Protein AF-0000000078669002 (afdb_homodimer)

Solvent-accessible surface area (backbone atoms only — not comparable to full-atom values): 14883 Å² total; per-residue (Å²): 123,45,61,31,33,48,32,54,66,44,51,50,36,43,77,70,60,38,62,70,52,45,54,49,49,57,58,45,51,76,57,33,40,67,29,35,35,26,67,37,48,18,51,52,33,22,53,16,56,60,37,94,55,28,70,62,38,42,52,51,50,52,56,52,55,70,75,39,57,68,45,55,53,42,66,68,20,18,42,47,28,8,44,51,52,32,54,30,47,74,69,71,55,70,66,59,66,67,59,40,50,54,48,18,41,28,37,66,66,73,29,37,36,35,28,77,57,51,76,78,49,51,79,43,38,86,76,59,40,44,78,38,38,73,83,63,58,66,59,74,77,108,124,46,62,31,33,47,33,53,67,44,50,52,37,41,77,71,59,38,63,70,52,45,54,50,48,59,58,46,52,76,57,31,40,67,28,35,35,26,68,38,48,17,51,52,33,22,52,17,58,60,38,93,56,26,70,62,39,44,51,54,50,52,57,54,56,70,75,38,55,68,45,54,52,43,65,69,20,17,42,47,28,7,44,50,53,30,54,30,46,76,70,73,55,71,66,58,64,68,59,41,50,54,47,19,40,28,36,66,68,73,29,35,36,35,28,79,56,50,77,79,50,50,79,44,39,86,76,60,41,43,80,39,37,74,82,63,57,66,61,69,80,112

Radius of gyration: 20.0 Å; Cα contacts (8 Å, |Δi|>4): 451; chains: 2; bounding box: 42×59×38 Å

InterPro domains:
  IPR002716 PIN domain [PF01850] (5-125)
  IPR022907 VapC family [MF_00265] (4-131)
  IPR029060 PIN-like domain superfamily [SSF88723] (2-134)
  IPR050556 Type II toxin-antitoxin system RNase [PTHR33653] (2-125)

pLDDT: mean 93.99, std 12.06, range [25.27, 98.88]

Nearest PDB structures (foldseek):
  3zvk-assembly1_B  TM=9.133E-01  e=2.928E-11  Rickettsia felis
  5ecy-assembly1_E  TM=9.220E-01  e=5.661E-11  Shigella flexneri
  5ecw-assembly1_A  TM=9.153E-01  e=6.011E-11  Shigella flexneri
  3zvk-assembly1_D  TM=9.155E-01  e=6.011E-11  Rickettsia felis
  6nkl-assembly1_A  TM=8.806E-01  e=6.845E-09  Haemophilus influenzae

Organism: Thermococcus barophilus (strain DSM 11836 / MP) (NCBI:txid391623)

Foldseek 3Di:
DAEEEEALVLVVCVLVPPPLSVVLCVVCVVPYAYEYEVLSLVVQLVVLCPDPNNVVSVVSSVVVNVVHHYHYQDPQLVVQLVVLQVVCVVVVRHADSSLSSRQSSCQSVVHEYEDQPCVRCVSCVVVPHHYDYSVPNPPPVD/DAEEEEALVLVVCVLVPPPLSVVLCVVCVVPYAYEYEVLSLVVQLVVLCPDPNNVVSVVSSVVVNVVHHYHYQDPQLVVQLVVLQVVCVVVVRHADSSLSSRQSSCQSVVHEYEDQPCVRCVSCVVVPHHYDYSVPNPPPVD

Structure (mmCIF, N/CA/C/O backbone):
data_AF-0000000078669002-model_v1
#
loop_
_entity.id
_entity.type
_entity.pdbx_description
1 polymer 'Ribonuclease VapC'
#
loop_
_atom_site.group_PDB
_atom_site.id
_atom_site.type_symbol
_atom_site.label_atom_id
_atom_site.label_alt_id
_atom_site.label_comp_id
_atom_site.label_asym_id
_atom_site.label_entity_id
_atom_site.label_seq_id
_atom_site.pdbx_PDB_ins_code
_atom_site.Cartn_x
_atom_site.Cartn_y
_atom_site.Cartn_z
_atom_site.occupancy
_atom_site.B_iso_or_equiv
_atom_site.auth_seq_id
_atom_site.auth_comp_id
_atom_site.auth_asym_id
_atom_site.auth_atom_id
_atom_site.pdbx_PDB_model_num
ATOM 1 N N . MET A 1 1 ? -11.531 -10.508 -23.109 1 81.56 1 MET A N 1
ATOM 2 C CA . MET A 1 1 ? -11.164 -11.359 -21.969 1 81.56 1 MET A CA 1
ATOM 3 C C . MET A 1 1 ? -11.312 -10.602 -20.656 1 81.56 1 MET A C 1
ATOM 5 O O . MET A 1 1 ? -11.094 -9.383 -20.609 1 81.56 1 MET A O 1
ATOM 9 N N . GLU A 1 2 ? -11.836 -11.32 -19.641 1 93.94 2 GLU A N 1
ATOM 10 C CA . GLU A 1 2 ? -12.023 -10.703 -18.328 1 93.94 2 GLU A CA 1
ATOM 11 C C . GLU A 1 2 ? -10.711 -10.695 -17.531 1 93.94 2 GLU A C 1
ATOM 13 O O . GLU A 1 2 ? -9.859 -11.555 -17.734 1 93.94 2 GLU A O 1
ATOM 18 N N . ASN A 1 3 ? -10.492 -9.641 -16.734 1 98.06 3 ASN A N 1
ATOM 19 C CA . ASN A 1 3 ? -9.312 -9.57 -15.883 1 98.06 3 ASN A CA 1
ATOM 20 C C . ASN A 1 3 ? -9.492 -10.383 -14.602 1 98.06 3 ASN A C 1
ATOM 22 O O . ASN A 1 3 ? -10.609 -10.508 -14.102 1 98.06 3 ASN A O 1
ATOM 26 N N . LEU A 1 4 ? -8.461 -10.898 -14.125 1 98.44 4 LEU A N 1
ATOM 27 C CA . LEU A 1 4 ? -8.406 -11.633 -12.867 1 98.44 4 LEU A CA 1
ATOM 28 C C . LEU A 1 4 ? -7.148 -11.266 -12.078 1 98.44 4 LEU A C 1
ATOM 30 O O . LEU A 1 4 ? -6.031 -11.422 -12.578 1 98.44 4 LEU A O 1
ATOM 34 N N . ILE A 1 5 ? -7.348 -10.766 -10.914 1 98.75 5 ILE A N 1
ATOM 35 C CA . ILE A 1 5 ? -6.203 -10.414 -10.078 1 98.75 5 ILE A CA 1
ATOM 36 C C . ILE A 1 5 ? -5.699 -11.656 -9.352 1 98.75 5 ILE A C 1
ATOM 38 O O . ILE A 1 5 ? -6.48 -12.391 -8.742 1 98.75 5 ILE A O 1
ATOM 42 N N . LEU A 1 6 ? -4.418 -11.922 -9.516 1 98.44 6 LEU A N 1
ATOM 43 C CA . LEU A 1 6 ? -3.785 -13.016 -8.789 1 98.44 6 LEU A CA 1
ATOM 44 C C . LEU A 1 6 ? -3.229 -12.539 -7.457 1 98.44 6 LEU A C 1
ATOM 46 O O . LEU A 1 6 ? -2.434 -11.594 -7.414 1 98.44 6 LEU A O 1
ATOM 50 N N . ASP A 1 7 ? -3.646 -13.156 -6.398 1 97.75 7 ASP A N 1
ATOM 51 C CA . ASP A 1 7 ? -3.09 -12.875 -5.082 1 97.75 7 ASP A CA 1
ATOM 52 C C . ASP A 1 7 ? -1.651 -13.375 -4.973 1 97.75 7 ASP A C 1
ATOM 54 O O . ASP A 1 7 ? -1.194 -14.148 -5.812 1 97.75 7 ASP A O 1
ATOM 58 N N . THR A 1 8 ? -0.965 -12.906 -3.99 1 97.56 8 THR A N 1
ATOM 59 C CA . THR A 1 8 ? 0.456 -13.188 -3.826 1 97.56 8 THR A CA 1
ATOM 60 C C . THR A 1 8 ? 0.689 -14.688 -3.645 1 97.56 8 THR A C 1
ATOM 62 O O . THR A 1 8 ? 1.61 -15.258 -4.234 1 97.56 8 THR A O 1
ATOM 65 N N . ASP A 1 9 ? -0.156 -15.32 -2.875 1 96 9 ASP A N 1
ATOM 66 C CA . ASP A 1 9 ? 0.038 -16.734 -2.596 1 96 9 ASP A CA 1
ATOM 67 C C . ASP A 1 9 ? -0.102 -17.578 -3.869 1 96 9 ASP A C 1
ATOM 69 O O . ASP A 1 9 ? 0.596 -18.578 -4.039 1 96 9 ASP A O 1
ATOM 73 N N . VAL A 1 10 ? -1 -17.172 -4.754 1 97.5 10 VAL A N 1
ATOM 74 C CA . VAL A 1 10 ? -1.191 -17.875 -6.02 1 97.5 10 VAL A CA 1
ATOM 75 C C . VAL A 1 10 ? 0.053 -17.719 -6.891 1 97.5 10 VAL A C 1
ATOM 77 O O . VAL A 1 10 ? 0.538 -18.688 -7.473 1 97.5 10 VAL A O 1
ATOM 80 N N . VAL A 1 11 ? 0.594 -16.547 -6.98 1 97.81 11 VAL A N 1
ATOM 81 C CA . VAL A 1 11 ? 1.768 -16.266 -7.805 1 97.81 11 VAL A CA 1
ATOM 82 C C . VAL A 1 11 ? 2.969 -17.047 -7.266 1 97.81 11 VAL A C 1
ATOM 84 O O . VAL A 1 11 ? 3.734 -17.625 -8.039 1 97.81 11 VAL A O 1
ATOM 87 N N . ILE A 1 12 ? 3.123 -17.031 -5.973 1 96.75 12 ILE A N 1
ATOM 88 C CA . ILE A 1 12 ? 4.23 -17.734 -5.336 1 96.75 12 ILE A CA 1
ATOM 89 C C . ILE A 1 12 ? 4.152 -19.234 -5.656 1 96.75 12 ILE A C 1
ATOM 91 O O . ILE A 1 12 ? 5.148 -19.844 -6.039 1 96.75 12 ILE A O 1
ATOM 95 N N . ASP A 1 13 ? 2.951 -19.812 -5.523 1 96.25 13 ASP A N 1
ATOM 96 C CA . ASP A 1 13 ? 2.756 -21.219 -5.836 1 96.25 13 ASP A CA 1
ATOM 97 C C . ASP A 1 13 ? 3.096 -21.516 -7.297 1 96.25 13 ASP A C 1
ATOM 99 O O . ASP A 1 13 ? 3.705 -22.547 -7.605 1 96.25 13 ASP A O 1
ATOM 103 N N . PHE A 1 14 ? 2.725 -20.594 -8.172 1 96.88 14 PHE A N 1
ATOM 104 C CA . PHE A 1 14 ? 3.016 -20.734 -9.594 1 96.88 14 PHE A CA 1
ATOM 105 C C . PHE A 1 14 ? 4.52 -20.719 -9.844 1 96.88 14 PHE A C 1
ATOM 107 O O . PHE A 1 14 ? 5.047 -21.594 -10.531 1 96.88 14 PHE A O 1
ATOM 114 N N . LEU A 1 15 ? 5.238 -19.781 -9.234 1 95.81 15 LEU A N 1
ATOM 115 C CA . LEU A 1 15 ? 6.676 -19.625 -9.438 1 95.81 15 LEU A CA 1
ATOM 116 C C . LEU A 1 15 ? 7.441 -20.797 -8.836 1 95.81 15 LEU A C 1
ATOM 118 O O . LEU A 1 15 ? 8.508 -21.172 -9.328 1 95.81 15 LEU A O 1
ATOM 122 N N . ARG A 1 16 ? 6.824 -21.375 -7.816 1 94.62 16 ARG A N 1
ATOM 123 C CA . ARG A 1 16 ? 7.445 -22.531 -7.164 1 94.62 16 ARG A CA 1
ATOM 124 C C . ARG A 1 16 ? 7.164 -23.812 -7.93 1 94.62 16 ARG A C 1
ATOM 126 O O . ARG A 1 16 ? 7.691 -24.875 -7.59 1 94.62 16 ARG A O 1
ATOM 133 N N . GLY A 1 17 ? 6.277 -23.766 -8.867 1 95.06 17 GLY A N 1
ATOM 134 C CA . GLY A 1 17 ? 6.031 -24.906 -9.727 1 95.06 17 GLY A CA 1
ATOM 135 C C . GLY A 1 17 ? 4.996 -25.859 -9.172 1 95.06 17 GLY A C 1
ATOM 136 O O . GLY A 1 17 ? 5 -27.047 -9.5 1 95.06 17 GLY A O 1
ATOM 137 N N . LYS A 1 18 ? 4.168 -25.391 -8.312 1 95.69 18 LYS A N 1
ATOM 138 C CA . LYS A 1 18 ? 3.105 -26.25 -7.797 1 95.69 18 LYS A CA 1
ATOM 139 C C . LYS A 1 18 ? 2.162 -26.688 -8.914 1 95.69 18 LYS A C 1
ATOM 141 O O . LYS A 1 18 ? 1.498 -25.859 -9.531 1 95.69 18 LYS A O 1
ATOM 146 N N . ARG A 1 19 ? 2.033 -27.953 -9.07 1 95.5 19 ARG A N 1
ATOM 147 C CA . ARG A 1 19 ? 1.324 -28.531 -10.211 1 95.5 19 ARG A CA 1
ATOM 148 C C . ARG A 1 19 ? -0.145 -28.125 -10.203 1 95.5 19 ARG A C 1
ATOM 150 O O . ARG A 1 19 ? -0.689 -27.734 -11.242 1 95.5 19 ARG A O 1
ATOM 157 N N . GLU A 1 20 ? -0.79 -28.203 -9.055 1 94.31 20 GLU A N 1
ATOM 158 C CA . GLU A 1 20 ? -2.205 -27.859 -8.945 1 94.31 20 GLU A CA 1
ATOM 159 C C . GLU A 1 20 ? -2.463 -26.422 -9.359 1 94.31 20 GLU A C 1
ATOM 161 O O . GLU A 1 20 ? -3.416 -26.125 -10.086 1 94.31 20 GLU A O 1
ATOM 166 N N . THR A 1 21 ? -1.629 -25.516 -8.898 1 96.31 21 THR A N 1
ATOM 167 C CA . THR A 1 21 ? -1.754 -24.094 -9.234 1 96.31 21 THR A CA 1
ATOM 168 C C . THR A 1 21 ? -1.505 -23.875 -10.719 1 96.31 21 THR A C 1
ATOM 170 O O . THR A 1 21 ? -2.254 -23.141 -11.375 1 96.31 21 THR A O 1
ATOM 173 N N . ILE A 1 22 ? -0.499 -24.5 -11.289 1 96.44 22 ILE A N 1
ATOM 174 C CA . ILE A 1 22 ? -0.142 -24.359 -12.695 1 96.44 22 ILE A CA 1
ATOM 175 C C . ILE A 1 22 ? -1.303 -24.828 -13.578 1 96.44 22 ILE A C 1
ATOM 177 O O . ILE A 1 22 ? -1.694 -24.125 -14.516 1 96.44 22 ILE A O 1
ATO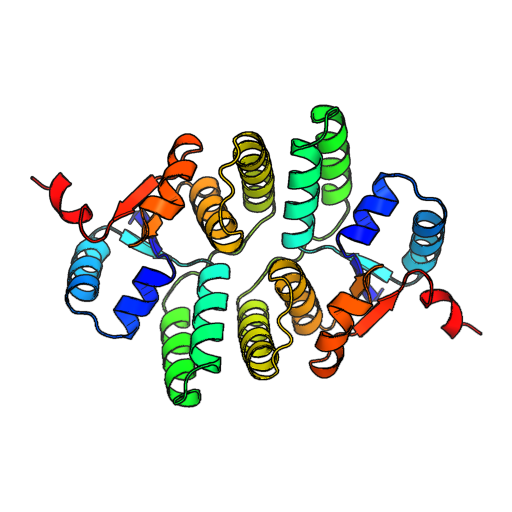M 181 N N . GLU A 1 23 ? -1.854 -25.969 -13.258 1 95.75 23 GLU A N 1
ATOM 182 C CA . GLU A 1 23 ? -2.961 -26.516 -14.031 1 95.75 23 GLU A CA 1
ATOM 183 C C . GLU A 1 23 ? -4.191 -25.609 -13.961 1 95.75 23 GLU A C 1
ATOM 185 O O . GLU A 1 23 ? -4.863 -25.391 -14.969 1 95.75 23 GLU A O 1
ATOM 190 N N . LYS A 1 24 ? -4.465 -25.141 -12.805 1 95.62 24 LYS A N 1
ATOM 191 C CA . LYS A 1 24 ? -5.613 -24.25 -12.633 1 95.62 24 LYS A CA 1
ATOM 192 C C . LYS A 1 24 ? -5.434 -22.953 -13.422 1 95.62 24 LYS A C 1
ATOM 194 O O . LYS A 1 24 ? -6.371 -22.469 -14.055 1 95.62 24 LYS A O 1
ATOM 199 N N . LEU A 1 25 ? -4.273 -22.359 -13.344 1 96.62 25 LEU A N 1
ATOM 200 C CA . LEU A 1 25 ? -4.008 -21.125 -14.062 1 96.62 25 LEU A CA 1
ATOM 201 C C . LEU A 1 25 ? -4.078 -21.344 -15.57 1 96.62 25 LEU A C 1
ATOM 203 O O . LEU A 1 25 ? -4.5 -20.453 -16.312 1 96.62 25 LEU A O 1
ATOM 207 N N . LYS A 1 26 ? -3.629 -22.484 -16.016 1 96 26 LYS A N 1
ATOM 208 C CA . LYS A 1 26 ? -3.75 -22.812 -17.438 1 96 26 LYS A CA 1
ATOM 209 C C . LYS A 1 26 ? -5.211 -22.812 -17.875 1 96 26 LYS A C 1
ATOM 211 O O . LYS A 1 26 ? -5.539 -22.328 -18.953 1 96 26 LYS A O 1
ATOM 216 N N . GLU A 1 27 ? -5.996 -23.391 -17.031 1 95.5 27 GLU A N 1
ATOM 217 C CA . GLU A 1 27 ? -7.426 -23.438 -17.328 1 95.5 27 GLU A CA 1
ATOM 218 C C . GLU A 1 27 ? -8.031 -22.031 -17.328 1 95.5 27 GLU A C 1
ATOM 220 O O . GLU A 1 27 ? -8.766 -21.672 -18.25 1 95.5 27 GLU A O 1
ATOM 225 N N . LEU A 1 28 ? -7.707 -21.266 -16.344 1 96.19 28 LEU A N 1
ATOM 226 C CA . LEU A 1 28 ? -8.297 -19.938 -16.172 1 96.19 28 LEU A CA 1
ATOM 227 C C . LEU A 1 28 ? -7.797 -18.969 -17.25 1 96.19 28 LEU A C 1
ATOM 229 O O . LEU A 1 28 ? -8.492 -18.031 -17.609 1 96.19 28 LEU A O 1
ATOM 233 N N . ARG A 1 29 ? -6.621 -19.266 -17.734 1 95.62 29 ARG A N 1
ATOM 234 C CA . ARG A 1 29 ? -6.012 -18.391 -18.734 1 95.62 29 ARG A CA 1
ATOM 235 C C . ARG A 1 29 ? -6.832 -18.359 -20.016 1 95.62 29 ARG A C 1
ATOM 237 O O . ARG A 1 29 ? -6.715 -17.438 -20.812 1 95.62 29 ARG A O 1
ATOM 244 N N . LYS A 1 30 ? -7.684 -19.344 -20.172 1 95.06 30 LYS A N 1
ATOM 245 C CA . LYS A 1 30 ? -8.547 -19.438 -21.344 1 95.06 30 LYS A CA 1
ATOM 246 C C . LYS A 1 30 ? -9.641 -18.375 -21.312 1 95.06 30 LYS A C 1
ATOM 248 O O . LYS A 1 30 ? -10.172 -17.969 -22.344 1 95.06 30 LYS A O 1
ATOM 253 N N . THR A 1 31 ? -9.945 -17.891 -20.156 1 94.75 31 THR A N 1
ATOM 254 C CA . THR A 1 31 ? -11.086 -17 -20 1 94.75 31 THR A CA 1
ATOM 255 C C . THR A 1 31 ? -10.648 -15.672 -19.359 1 94.75 31 THR A C 1
ATOM 257 O O . THR A 1 31 ? -11.328 -14.656 -19.5 1 94.75 31 THR A O 1
ATOM 260 N N . TYR A 1 32 ? -9.477 -15.719 -18.703 1 96.88 32 TYR A N 1
ATOM 261 C CA . TYR A 1 32 ? -9.07 -14.539 -17.938 1 96.88 32 TYR A CA 1
ATOM 262 C C . TYR A 1 32 ? -7.715 -14.031 -18.406 1 96.88 32 TYR A C 1
ATOM 264 O O . TYR A 1 32 ? -6.867 -14.812 -18.844 1 96.88 32 TYR A O 1
ATOM 272 N N . GLN A 1 33 ? -7.609 -12.758 -18.312 1 97.38 33 GLN A N 1
ATOM 273 C CA . GLN A 1 33 ? -6.293 -12.125 -18.312 1 97.38 33 GLN A CA 1
ATOM 274 C C . GLN A 1 33 ? -5.805 -11.883 -16.891 1 97.38 33 GLN A C 1
ATOM 276 O O . GLN A 1 33 ? -6.516 -11.281 -16.078 1 97.38 33 GLN A O 1
ATOM 281 N N . PHE A 1 34 ? -4.617 -12.305 -16.672 1 98 34 PHE A N 1
ATOM 282 C CA . PHE A 1 34 ? -4.105 -12.211 -15.312 1 98 34 PHE A CA 1
ATOM 283 C C . PHE A 1 34 ? -3.469 -10.852 -15.062 1 98 34 PHE A C 1
ATOM 285 O O . PHE A 1 34 ? -2.75 -10.328 -15.914 1 98 34 PHE A O 1
ATOM 292 N N . ILE A 1 35 ? -3.771 -10.305 -13.938 1 98.38 35 ILE A N 1
ATOM 293 C CA . ILE A 1 35 ? -3.209 -9.039 -13.469 1 98.38 35 ILE A CA 1
ATOM 294 C C . ILE A 1 35 ? -2.756 -9.188 -12.016 1 98.38 35 ILE A C 1
ATOM 296 O O . ILE A 1 35 ? -3.17 -10.117 -11.32 1 98.38 35 ILE A O 1
ATOM 300 N N . ILE A 1 36 ? -1.816 -8.406 -11.68 1 98.62 36 ILE A N 1
ATOM 301 C CA . ILE A 1 36 ? -1.424 -8.359 -10.281 1 98.62 36 ILE A CA 1
ATOM 302 C C . ILE A 1 36 ? -1.466 -6.918 -9.781 1 98.62 36 ILE A C 1
ATOM 304 O O . ILE A 1 36 ? -1.831 -6.008 -10.523 1 98.62 36 ILE A O 1
ATOM 308 N N . THR A 1 37 ? -1.258 -6.746 -8.516 1 98.81 37 THR A N 1
ATOM 309 C CA . THR A 1 37 ? -1.19 -5.406 -7.941 1 98.81 37 THR A CA 1
ATOM 310 C C . THR A 1 37 ? 0.243 -5.059 -7.547 1 98.81 37 THR A C 1
ATOM 312 O O . THR A 1 37 ? 1.093 -5.945 -7.434 1 98.81 37 THR A O 1
ATOM 315 N N . THR A 1 38 ? 0.497 -3.799 -7.371 1 98.75 38 THR A N 1
ATOM 316 C CA . THR A 1 38 ? 1.822 -3.373 -6.938 1 98.75 38 THR A CA 1
ATOM 317 C C . THR A 1 38 ? 2.141 -3.924 -5.551 1 98.75 38 THR A C 1
ATOM 319 O O . THR A 1 38 ? 3.309 -4.133 -5.211 1 98.75 38 THR A O 1
ATOM 322 N N . ILE A 1 39 ? 1.111 -4.168 -4.742 1 98.81 39 ILE A N 1
ATOM 323 C CA . ILE A 1 39 ? 1.307 -4.789 -3.438 1 98.81 39 ILE A CA 1
ATOM 324 C C . ILE A 1 39 ? 1.821 -6.215 -3.613 1 98.81 39 ILE A C 1
ATOM 326 O O . ILE A 1 39 ? 2.725 -6.648 -2.895 1 98.81 39 ILE A O 1
ATOM 330 N N . THR A 1 40 ? 1.23 -6.941 -4.578 1 98.62 40 THR A N 1
ATOM 331 C CA . THR A 1 40 ? 1.711 -8.273 -4.922 1 98.62 40 THR A CA 1
ATOM 332 C C . THR A 1 40 ? 3.17 -8.227 -5.367 1 98.62 40 THR A C 1
ATOM 334 O O . THR A 1 40 ? 3.98 -9.055 -4.949 1 98.62 40 THR A O 1
ATOM 337 N N . ALA A 1 41 ? 3.51 -7.242 -6.188 1 98.75 41 ALA A N 1
ATOM 338 C CA . ALA A 1 41 ? 4.891 -7.078 -6.641 1 98.75 41 ALA A CA 1
ATOM 339 C C . ALA A 1 41 ? 5.832 -6.863 -5.457 1 98.75 41 ALA A C 1
ATOM 341 O O . ALA A 1 41 ? 6.895 -7.48 -5.383 1 98.75 41 ALA A O 1
ATOM 342 N N . PHE A 1 42 ? 5.453 -6.027 -4.531 1 98.81 42 PHE A N 1
ATOM 343 C CA . PHE A 1 42 ? 6.223 -5.77 -3.32 1 98.81 42 PHE A CA 1
ATOM 344 C C . PHE A 1 42 ? 6.504 -7.066 -2.572 1 98.81 42 PHE A C 1
ATOM 346 O O . PHE A 1 42 ? 7.648 -7.34 -2.205 1 98.81 42 PHE A O 1
ATOM 353 N N . GLU A 1 43 ? 5.473 -7.855 -2.414 1 98.56 43 GLU A N 1
ATOM 354 C CA . GLU A 1 43 ? 5.594 -9.102 -1.661 1 98.56 43 GLU A CA 1
ATOM 355 C C . GLU A 1 43 ? 6.52 -10.086 -2.371 1 98.56 43 GLU A C 1
ATOM 357 O O . GLU A 1 43 ? 7.297 -10.789 -1.726 1 98.56 43 GLU A O 1
ATOM 362 N N . LEU A 1 44 ? 6.414 -10.148 -3.66 1 98.56 44 LEU A N 1
ATOM 363 C CA . LEU A 1 44 ? 7.273 -11.031 -4.445 1 98.56 44 LEU A CA 1
ATOM 364 C C . LEU A 1 44 ? 8.734 -10.602 -4.344 1 98.56 44 LEU A C 1
ATOM 366 O O . LEU A 1 44 ? 9.617 -11.438 -4.164 1 98.56 44 LEU A O 1
ATOM 370 N N . TYR A 1 45 ? 8.969 -9.266 -4.438 1 98.69 45 TYR A N 1
ATOM 371 C CA . TYR A 1 45 ? 10.328 -8.758 -4.281 1 9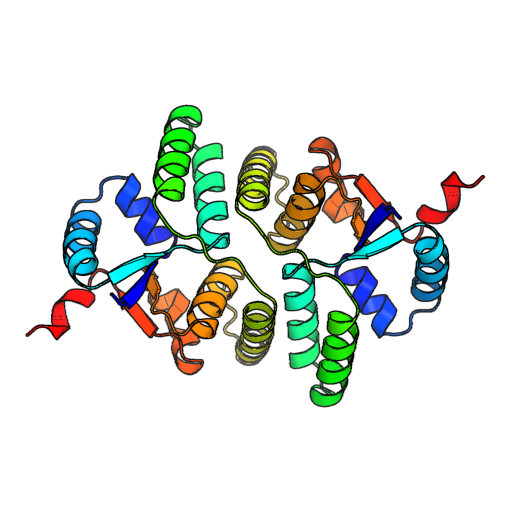8.69 45 TYR A CA 1
ATOM 372 C C . TYR A 1 45 ? 10.867 -9.062 -2.889 1 98.69 45 TYR A C 1
ATOM 374 O O . TYR A 1 45 ? 12.016 -9.484 -2.736 1 98.69 45 TYR A O 1
ATOM 382 N N . LEU A 1 46 ? 10.055 -8.836 -1.88 1 98.44 46 LEU A N 1
ATOM 383 C CA . LEU A 1 46 ? 10.438 -9.148 -0.509 1 98.44 46 LEU A CA 1
ATOM 384 C C . LEU A 1 46 ? 10.891 -10.594 -0.388 1 98.44 46 LEU A C 1
ATOM 386 O O . LEU A 1 46 ? 11.961 -10.875 0.169 1 98.44 46 LEU A O 1
ATOM 390 N N . GLY A 1 47 ? 10.078 -11.5 -0.914 1 97.81 47 GLY A N 1
ATOM 391 C CA . GLY A 1 47 ? 10.43 -12.906 -0.89 1 97.81 47 GLY A CA 1
ATOM 392 C C . GLY A 1 47 ? 11.734 -13.211 -1.602 1 97.81 47 GLY A C 1
ATOM 393 O O . GLY A 1 47 ? 12.539 -14.008 -1.117 1 97.81 47 GLY A O 1
ATOM 394 N N . ALA A 1 48 ? 11.906 -12.594 -2.719 1 98.25 48 ALA A N 1
ATOM 395 C CA . ALA A 1 48 ? 13.109 -12.82 -3.514 1 98.25 48 ALA A CA 1
ATOM 396 C C . ALA A 1 48 ? 14.352 -12.328 -2.777 1 98.25 48 ALA A C 1
ATOM 398 O O . ALA A 1 48 ? 15.367 -13.023 -2.723 1 98.25 48 ALA A O 1
ATOM 399 N N . TYR A 1 49 ? 14.273 -11.141 -2.195 1 98.31 49 TYR A N 1
ATOM 400 C CA . TYR A 1 49 ? 15.414 -10.562 -1.504 1 98.31 49 TYR A CA 1
ATOM 401 C C . TYR A 1 49 ? 15.742 -11.344 -0.236 1 98.31 49 TYR A C 1
ATOM 403 O O . TYR A 1 49 ? 16.875 -11.328 0.233 1 98.31 49 TYR A O 1
ATOM 411 N N . LYS A 1 50 ? 14.742 -12.031 0.313 1 97.5 50 LYS A N 1
ATOM 412 C CA . LYS A 1 50 ? 14.961 -12.828 1.516 1 97.5 50 LYS A CA 1
ATOM 413 C C . LYS A 1 50 ? 15.547 -14.195 1.172 1 97.5 50 LYS A C 1
ATOM 415 O O . LYS A 1 50 ? 16.078 -14.891 2.047 1 97.5 50 LYS A O 1
ATOM 420 N N . SER A 1 51 ? 15.438 -14.578 -0.047 1 96.94 51 SER A N 1
ATOM 421 C CA . SER A 1 51 ? 15.812 -15.922 -0.488 1 96.94 51 SER A CA 1
ATOM 422 C C . SER A 1 51 ? 17.328 -16.125 -0.42 1 96.94 51 SER A C 1
ATOM 424 O O . SER A 1 51 ? 18.094 -15.18 -0.638 1 96.94 51 SER A O 1
ATOM 426 N N . GLN A 1 52 ? 17.734 -17.359 -0.21 1 95.88 52 GLN A N 1
ATOM 427 C CA . GLN A 1 52 ? 19.156 -17.734 -0.301 1 95.88 52 GLN A CA 1
ATOM 428 C C . GLN A 1 52 ? 19.641 -17.672 -1.744 1 95.88 52 GLN A C 1
ATOM 430 O O . GLN A 1 52 ? 20.828 -17.469 -1.989 1 95.88 52 GLN A O 1
ATOM 435 N N . LYS A 1 53 ? 18.734 -17.891 -2.666 1 96.81 53 LYS A N 1
ATOM 436 C CA . LYS A 1 53 ? 19.016 -17.766 -4.094 1 96.81 53 LYS A CA 1
ATOM 437 C C . LYS A 1 53 ? 18.5 -16.438 -4.645 1 96.81 53 LYS A C 1
ATOM 439 O O . LYS A 1 53 ? 17.781 -16.422 -5.648 1 96.81 53 LYS A O 1
ATOM 444 N N . ARG A 1 54 ? 18.953 -15.406 -4.043 1 97 54 ARG A N 1
ATOM 445 C CA . ARG A 1 54 ? 18.422 -14.07 -4.25 1 97 54 ARG A CA 1
ATOM 446 C C . ARG A 1 54 ? 18.453 -13.688 -5.727 1 97 54 ARG A C 1
ATOM 448 O O . ARG A 1 54 ? 17.422 -13.305 -6.297 1 97 54 ARG A O 1
ATOM 455 N N . GLU A 1 55 ? 19.594 -13.797 -6.395 1 97.38 55 GLU A N 1
ATOM 456 C CA . GLU A 1 55 ? 19.75 -13.375 -7.781 1 97.38 55 GLU A CA 1
ATOM 457 C C . GLU A 1 55 ? 18.828 -14.156 -8.703 1 97.38 55 GLU A C 1
ATOM 459 O O . GLU A 1 55 ? 18.188 -13.578 -9.586 1 97.38 55 GLU A O 1
ATOM 464 N N . LYS A 1 56 ? 18.781 -15.414 -8.539 1 97.5 56 LYS A N 1
ATOM 465 C CA . LYS A 1 56 ? 17.922 -16.266 -9.352 1 97.5 56 LYS A CA 1
ATOM 466 C C . LYS A 1 56 ? 16.453 -15.906 -9.141 1 97.5 56 LYS A C 1
ATOM 468 O O . LYS A 1 56 ? 15.695 -15.766 -10.102 1 97.5 56 LYS A O 1
ATOM 473 N N . ARG A 1 57 ? 16.062 -15.734 -7.859 1 97.75 57 ARG A N 1
ATOM 474 C CA . ARG A 1 57 ? 14.664 -15.422 -7.535 1 97.75 57 ARG A CA 1
ATOM 475 C C . ARG A 1 57 ? 14.281 -14.047 -8.055 1 97.75 57 ARG A C 1
ATOM 477 O O . ARG A 1 57 ? 13.156 -13.844 -8.531 1 97.75 57 ARG A O 1
ATOM 484 N N . LEU A 1 58 ? 15.172 -13.125 -7.945 1 98.25 58 LEU A N 1
ATOM 485 C CA . LEU A 1 58 ? 14.906 -11.781 -8.453 1 98.25 58 LEU A CA 1
ATOM 486 C C . LEU A 1 58 ? 14.688 -11.805 -9.961 1 98.25 58 LEU A C 1
ATOM 488 O O . LEU A 1 58 ? 13.805 -11.117 -10.477 1 98.25 58 LEU A O 1
ATOM 492 N N . LEU A 1 59 ? 15.492 -12.594 -10.656 1 97.94 59 LEU A N 1
ATOM 493 C CA . LEU A 1 59 ? 15.328 -12.719 -12.094 1 97.94 59 LEU A CA 1
ATOM 494 C C . LEU A 1 59 ? 13.977 -13.328 -12.438 1 97.94 59 LEU A C 1
ATOM 496 O O . LEU A 1 59 ? 13.305 -12.883 -13.375 1 97.94 59 LEU A O 1
ATOM 500 N N . GLU A 1 60 ? 13.57 -14.344 -11.727 1 97.5 60 GLU A N 1
ATOM 501 C CA . GLU A 1 60 ? 12.281 -14.992 -11.93 1 97.5 60 GLU A CA 1
ATOM 502 C C . GLU A 1 60 ? 11.125 -14.023 -11.672 1 97.5 60 GLU A C 1
ATOM 504 O O . GLU A 1 60 ? 10.172 -13.969 -12.453 1 97.5 60 GLU A O 1
ATOM 509 N N . VAL A 1 61 ? 11.242 -13.289 -10.602 1 98.19 61 VAL A N 1
ATOM 510 C CA . VAL A 1 61 ? 10.211 -12.328 -10.227 1 98.19 61 VAL A CA 1
ATOM 511 C C . VAL A 1 61 ? 10.117 -11.234 -11.297 1 98.19 61 VAL A C 1
ATOM 513 O O . VAL A 1 61 ? 9.023 -10.914 -11.773 1 98.19 61 VAL A O 1
ATOM 516 N N . LYS A 1 62 ? 11.234 -10.695 -11.68 1 98.12 62 LYS A N 1
ATOM 517 C CA . LYS A 1 62 ? 11.25 -9.625 -12.68 1 98.12 62 LYS A CA 1
ATOM 518 C C . LYS A 1 62 ? 10.695 -10.117 -14.016 1 98.12 62 LYS A C 1
ATOM 520 O O . LYS A 1 62 ? 9.922 -9.406 -14.672 1 98.12 62 LYS A O 1
ATOM 525 N N . ALA A 1 63 ? 11.07 -11.297 -14.422 1 97.62 63 ALA A N 1
ATOM 526 C CA . ALA A 1 63 ? 10.562 -11.875 -15.664 1 97.62 63 ALA A CA 1
ATOM 527 C C . ALA A 1 63 ? 9.047 -12.055 -15.609 1 97.62 63 ALA A C 1
ATOM 529 O O . ALA A 1 63 ? 8.344 -11.758 -16.578 1 97.62 63 ALA A O 1
ATOM 530 N N . PHE A 1 64 ? 8.586 -12.531 -14.484 1 97.38 64 PHE A N 1
ATOM 531 C CA . PHE A 1 64 ? 7.152 -12.742 -14.289 1 97.38 64 PHE A CA 1
ATOM 532 C C . PHE A 1 64 ? 6.406 -11.414 -14.336 1 97.38 64 PHE A C 1
ATOM 534 O O . PHE A 1 64 ? 5.398 -11.289 -15.039 1 97.38 64 PHE A O 1
ATOM 541 N N . LEU A 1 65 ? 6.898 -10.391 -13.617 1 97.94 65 LEU A N 1
ATOM 542 C CA . LEU A 1 65 ? 6.246 -9.094 -13.516 1 97.94 65 LEU A CA 1
ATOM 543 C C . LEU A 1 65 ? 6.195 -8.406 -14.883 1 97.94 65 LEU A C 1
ATOM 545 O O . LEU A 1 65 ? 5.246 -7.68 -15.18 1 97.94 65 LEU A O 1
ATOM 549 N N . ASN A 1 66 ? 7.145 -8.703 -15.664 1 96.81 66 ASN A N 1
ATOM 550 C CA . ASN A 1 66 ? 7.23 -8.086 -16.984 1 96.81 66 ASN A CA 1
ATOM 551 C C . ASN A 1 66 ? 6.16 -8.633 -17.922 1 96.81 66 ASN A C 1
ATOM 553 O O . ASN A 1 66 ? 5.906 -8.055 -18.984 1 96.81 66 ASN A O 1
ATOM 557 N N . THR A 1 67 ? 5.473 -9.727 -17.562 1 95.06 67 THR A N 1
ATOM 558 C CA . THR A 1 67 ? 4.508 -10.367 -18.453 1 95.06 67 THR A CA 1
ATOM 559 C C . THR A 1 67 ? 3.084 -9.961 -18.094 1 95.06 67 THR A C 1
ATOM 561 O O . THR A 1 67 ? 2.135 -10.305 -18.797 1 95.06 67 THR A O 1
ATOM 564 N N . LEU A 1 68 ? 2.949 -9.242 -17.031 1 96.38 68 LEU A N 1
ATOM 565 C CA . LEU A 1 68 ? 1.609 -8.945 -16.531 1 96.38 68 LEU A CA 1
ATOM 566 C C . LEU A 1 68 ? 1.41 -7.449 -16.359 1 96.38 68 LEU A C 1
ATOM 568 O O . LEU A 1 68 ? 2.375 -6.711 -16.141 1 96.38 68 LEU A O 1
ATOM 572 N N . LEU A 1 69 ? 0.174 -7.07 -16.5 1 97.25 69 LEU A N 1
ATOM 573 C CA . LEU A 1 69 ? -0.201 -5.738 -16.047 1 97.25 69 LEU A CA 1
ATOM 574 C C . LEU A 1 69 ? -0.198 -5.66 -14.523 1 97.25 69 LEU A C 1
ATOM 576 O O . LEU A 1 69 ? -0.644 -6.594 -13.852 1 97.25 69 LEU A O 1
ATOM 580 N N . ILE A 1 70 ? 0.297 -4.57 -13.992 1 98.62 70 ILE A N 1
ATOM 581 C CA . ILE A 1 70 ? 0.353 -4.34 -12.555 1 98.62 70 ILE A CA 1
ATOM 582 C C . ILE A 1 70 ? -0.544 -3.16 -12.188 1 98.62 70 ILE A C 1
ATOM 584 O O . ILE A 1 70 ? -0.319 -2.035 -12.641 1 98.62 70 ILE A O 1
ATOM 588 N N . LEU A 1 71 ? -1.543 -3.361 -11.414 1 98.69 71 LEU A N 1
ATOM 589 C CA . LEU A 1 71 ? -2.426 -2.297 -10.953 1 98.69 71 LEU A CA 1
ATOM 590 C C . LEU A 1 71 ? -1.868 -1.632 -9.695 1 98.69 71 LEU A C 1
ATOM 592 O O . LEU A 1 71 ? -1.47 -2.316 -8.75 1 98.69 71 LEU A O 1
ATOM 596 N N . GLU A 1 72 ? -1.817 -0.346 -9.727 1 98.75 72 GLU A N 1
ATOM 597 C CA . GLU A 1 72 ? -1.357 0.421 -8.57 1 98.75 72 GLU A CA 1
ATOM 598 C C . GLU A 1 72 ? -2.52 0.784 -7.652 1 98.75 72 GLU A C 1
ATOM 600 O O . GLU A 1 72 ? -3.684 0.687 -8.047 1 98.75 72 GLU A O 1
ATOM 605 N N . LEU A 1 73 ? -2.189 1.06 -6.371 1 98.38 73 LEU A N 1
ATOM 606 C CA . LEU A 1 73 ? -3.17 1.634 -5.457 1 98.38 73 LEU A CA 1
ATOM 607 C C . LEU A 1 73 ? -3.455 3.09 -5.812 1 98.38 73 LEU A C 1
ATOM 609 O O . LEU A 1 73 ? -2.627 3.967 -5.562 1 98.38 73 LEU A O 1
ATOM 613 N N . ASP A 1 74 ? -4.605 3.338 -6.383 1 98.12 74 ASP A N 1
ATOM 614 C CA . ASP A 1 74 ? -4.984 4.711 -6.707 1 98.12 74 ASP A CA 1
ATOM 615 C C . ASP A 1 74 ? -5.844 5.316 -5.598 1 98.12 74 ASP A C 1
ATOM 617 O O . ASP A 1 74 ? -6.078 4.68 -4.57 1 98.12 74 ASP A O 1
ATOM 621 N N . GLU A 1 75 ? -6.203 6.559 -5.797 1 98.12 75 GLU A N 1
ATOM 622 C CA . GLU A 1 75 ? -6.93 7.266 -4.742 1 98.12 75 GLU A CA 1
ATOM 623 C C . GLU A 1 75 ? -8.281 6.613 -4.473 1 98.12 75 GLU A C 1
ATOM 625 O O . GLU A 1 75 ? -8.719 6.531 -3.324 1 98.12 75 GLU A O 1
ATOM 630 N N . VAL A 1 76 ? -8.977 6.184 -5.527 1 98.5 76 VAL A N 1
ATOM 631 C CA . VAL A 1 76 ? -10.281 5.543 -5.375 1 98.5 76 VAL A CA 1
ATOM 632 C C . VAL A 1 76 ? -10.133 4.27 -4.547 1 98.5 76 VAL A C 1
ATOM 634 O O . VAL A 1 76 ? -10.906 4.043 -3.609 1 98.5 76 VAL A O 1
ATOM 637 N N . SER A 1 77 ? -9.18 3.428 -4.887 1 98.81 77 SER A N 1
ATOM 638 C CA . SER A 1 77 ? -8.914 2.219 -4.113 1 98.81 77 SER A CA 1
ATOM 639 C C . SER A 1 77 ? -8.531 2.557 -2.674 1 98.81 77 SER A C 1
ATOM 641 O O . SER A 1 77 ? -8.875 1.823 -1.746 1 98.81 77 SER A O 1
ATOM 643 N N . ALA A 1 78 ? -7.77 3.648 -2.494 1 98.81 78 ALA A N 1
ATOM 644 C CA . ALA A 1 78 ? -7.371 4.086 -1.159 1 98.81 78 ALA A CA 1
ATOM 645 C C . ALA A 1 78 ? -8.586 4.445 -0.312 1 98.81 78 ALA A C 1
ATOM 647 O O . ALA A 1 78 ? -8.641 4.129 0.878 1 98.81 78 ALA A O 1
ATOM 648 N N . GLU A 1 79 ? -9.5 5.133 -0.927 1 98.81 79 GLU A N 1
ATOM 649 C CA . GLU A 1 79 ? -10.719 5.484 -0.2 1 98.81 79 GLU A CA 1
ATOM 650 C C . GLU A 1 79 ? -11.5 4.234 0.195 1 98.81 79 GLU A C 1
ATOM 652 O O . GLU A 1 79 ? -11.969 4.121 1.33 1 98.81 79 GLU A O 1
ATOM 657 N N . ILE A 1 80 ? -11.641 3.328 -0.747 1 98.88 80 ILE A N 1
ATOM 658 C CA . ILE A 1 80 ? -12.328 2.066 -0.479 1 98.88 80 ILE A CA 1
ATOM 659 C C . ILE A 1 80 ? -11.633 1.338 0.671 1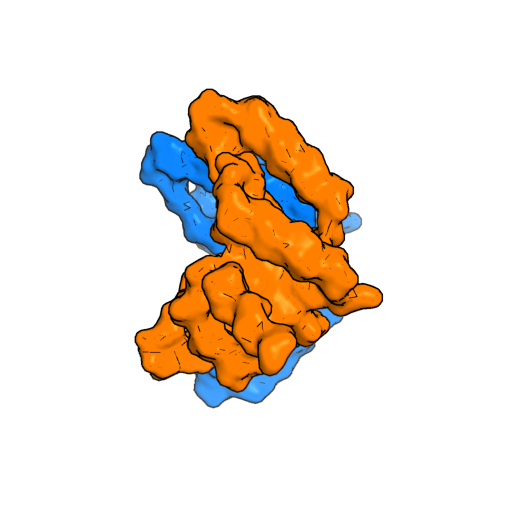 98.88 80 ILE A C 1
ATOM 661 O O . ILE A 1 80 ? -12.297 0.843 1.587 1 98.88 80 ILE A O 1
ATOM 665 N N . ALA A 1 81 ? -10.344 1.283 0.639 1 98.88 81 ALA A N 1
ATOM 666 C CA . ALA A 1 81 ? -9.57 0.641 1.7 1 98.88 81 ALA A CA 1
ATOM 667 C C . ALA A 1 81 ? -9.836 1.3 3.051 1 98.88 81 ALA A C 1
ATOM 669 O O . ALA A 1 81 ? -10.023 0.613 4.059 1 98.88 81 ALA A O 1
ATOM 670 N N . GLY A 1 82 ? -9.766 2.654 3.059 1 98.75 82 GLY A N 1
ATOM 671 C CA . GLY A 1 82 ? -10.047 3.373 4.289 1 98.75 82 GLY A CA 1
ATOM 672 C C . GLY A 1 82 ? -11.414 3.057 4.867 1 98.75 82 GLY A C 1
ATOM 673 O O . GLY A 1 82 ? -11.547 2.822 6.07 1 98.75 82 GLY A O 1
ATOM 674 N N . LYS A 1 83 ? -12.391 3.029 3.992 1 98.69 83 LYS A N 1
ATOM 675 C CA . LYS A 1 83 ? -13.766 2.725 4.395 1 98.69 83 LYS A CA 1
ATOM 676 C C . LYS A 1 83 ? -13.867 1.316 4.969 1 98.69 83 LYS A C 1
ATOM 678 O O . LYS A 1 83 ? -14.406 1.125 6.062 1 98.69 83 LYS A O 1
ATOM 683 N N . ILE A 1 84 ? -13.375 0.365 4.277 1 98.69 84 ILE A N 1
ATOM 684 C CA . ILE A 1 84 ? -13.469 -1.037 4.672 1 98.69 84 ILE A CA 1
ATOM 685 C C . ILE A 1 84 ? -12.719 -1.254 5.984 1 98.69 84 ILE A C 1
ATOM 687 O O . ILE A 1 84 ? -13.227 -1.92 6.891 1 98.69 84 ILE A O 1
ATOM 691 N N . ALA A 1 85 ? -11.508 -0.71 6.117 1 98.38 85 ALA A N 1
ATOM 692 C CA . ALA A 1 85 ? -10.719 -0.848 7.336 1 98.38 85 ALA A CA 1
ATOM 693 C C . ALA A 1 85 ? -11.477 -0.299 8.547 1 98.38 85 ALA A C 1
ATOM 695 O O . ALA A 1 85 ? -11.492 -0.917 9.609 1 98.38 85 ALA A O 1
ATOM 696 N N . ALA A 1 86 ? -12.07 0.861 8.383 1 98.06 86 ALA A N 1
ATOM 697 C CA . ALA A 1 86 ? -12.828 1.481 9.469 1 98.06 86 ALA A CA 1
ATOM 698 C C . ALA A 1 86 ? -13.992 0.592 9.898 1 98.06 86 ALA A C 1
ATOM 700 O O . ALA A 1 86 ? -14.195 0.37 11.094 1 98.06 86 ALA A O 1
ATOM 701 N N . GLU A 1 87 ? -14.711 0.076 8.914 1 97.5 87 GLU A N 1
ATOM 702 C CA . GLU A 1 87 ? -15.875 -0.761 9.203 1 97.5 87 GLU A CA 1
ATOM 703 C C . GLU A 1 87 ? -15.461 -2.068 9.875 1 97.5 87 GLU A C 1
ATOM 705 O O . GLU A 1 87 ? -16.062 -2.482 10.867 1 97.5 87 GLU A O 1
ATOM 710 N N . LEU A 1 88 ? -14.438 -2.709 9.367 1 97.19 88 LEU A N 1
ATOM 711 C CA . LEU A 1 88 ? -13.992 -3.98 9.922 1 97.19 88 LEU A CA 1
ATOM 712 C C . LEU A 1 88 ? -13.43 -3.795 11.328 1 97.19 88 LEU A C 1
ATOM 714 O O . LEU A 1 88 ? -13.578 -4.672 12.18 1 97.19 88 LEU A O 1
ATOM 718 N N . SER A 1 89 ? -12.727 -2.725 11.531 1 95.25 89 SER A N 1
ATOM 719 C CA . SER A 1 89 ? -12.195 -2.436 12.859 1 95.25 89 SER A CA 1
ATOM 720 C C . SER A 1 89 ? -13.32 -2.291 13.883 1 95.25 89 SER A C 1
ATOM 722 O O . SER A 1 89 ? -13.211 -2.787 15.008 1 95.25 89 SER A O 1
ATOM 724 N N . LYS A 1 90 ? -14.352 -1.612 13.555 1 93.88 90 LYS A N 1
ATOM 725 C CA . LYS A 1 90 ? -15.516 -1.435 14.414 1 93.88 90 LYS A CA 1
ATOM 726 C C . LYS A 1 90 ? -16.141 -2.777 14.773 1 93.88 90 LYS A C 1
ATOM 728 O O . LYS A 1 90 ? -16.625 -2.963 15.898 1 93.88 90 LYS A O 1
ATOM 733 N N . ASP A 1 91 ? -16.062 -3.684 13.883 1 93 91 ASP A N 1
ATOM 734 C CA . ASP A 1 91 ? -16.656 -5.004 14.062 1 93 91 ASP A CA 1
ATOM 735 C C . ASP A 1 91 ? -15.695 -5.945 14.781 1 93 91 ASP A C 1
ATOM 737 O O . ASP A 1 91 ? -16.047 -7.098 15.062 1 93 91 ASP A O 1
ATOM 741 N N . GLY A 1 92 ? -14.477 -5.555 15.047 1 93.44 92 GLY A N 1
ATOM 742 C CA . GLY A 1 92 ? -13.5 -6.379 15.734 1 93.44 92 GLY A CA 1
ATOM 743 C C . GLY A 1 92 ? -12.891 -7.445 14.852 1 93.44 92 GLY A C 1
ATOM 744 O O . GLY A 1 92 ? -12.469 -8.5 15.336 1 93.44 92 GLY A O 1
ATOM 745 N N . GLU A 1 93 ? -12.93 -7.254 13.539 1 92.75 93 GLU A N 1
ATOM 746 C CA . GLU A 1 93 ? -12.406 -8.219 12.578 1 92.75 93 GLU A CA 1
ATOM 747 C C . GLU A 1 93 ? -11.398 -7.562 11.641 1 92.75 93 GLU A C 1
ATOM 749 O O . GLU A 1 93 ? -11.555 -7.621 10.414 1 92.75 93 GLU A O 1
ATOM 754 N N . PRO A 1 94 ? -10.375 -7.047 12.195 1 90.06 94 PRO A N 1
ATOM 755 C CA . PRO A 1 94 ? -9.406 -6.375 11.32 1 90.06 94 PRO A CA 1
ATOM 756 C C . PRO A 1 94 ? -8.75 -7.324 10.32 1 90.06 94 PRO A C 1
ATOM 758 O O . PRO A 1 94 ? -8.711 -8.531 10.555 1 90.06 94 PRO A O 1
ATOM 761 N N . ILE A 1 95 ? -8.328 -6.805 9.227 1 93.69 95 ILE A N 1
ATOM 762 C CA . ILE A 1 95 ? -7.664 -7.531 8.148 1 93.69 95 ILE A CA 1
ATOM 763 C C . ILE A 1 95 ? -6.254 -6.984 7.945 1 93.69 95 ILE A C 1
ATOM 765 O O . ILE A 1 95 ? -6.004 -5.797 8.172 1 93.69 95 ILE A O 1
ATOM 769 N N . ASP A 1 96 ? -5.3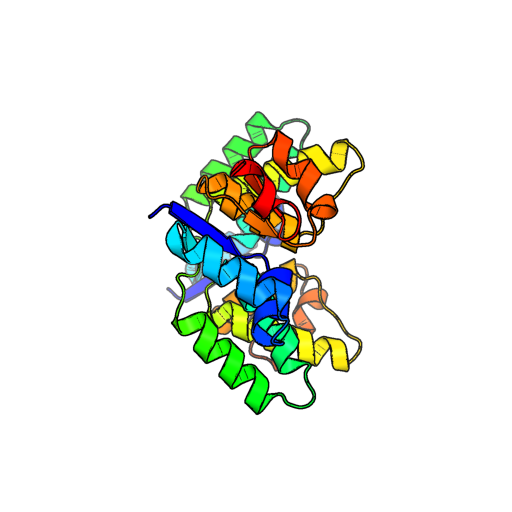63 -7.859 7.562 1 95.44 96 ASP A N 1
ATOM 770 C CA . ASP A 1 96 ? -4 -7.434 7.25 1 95.44 96 ASP A CA 1
ATOM 771 C C . ASP A 1 96 ? -3.996 -6.324 6.203 1 95.44 96 ASP A C 1
ATOM 773 O O . ASP A 1 96 ? -4.762 -6.371 5.238 1 95.44 96 ASP A O 1
ATOM 777 N N . VAL A 1 97 ? -3.178 -5.34 6.414 1 97.5 97 VAL A N 1
ATOM 778 C CA . VAL A 1 97 ? -3.199 -4.137 5.586 1 97.5 97 VAL A CA 1
ATOM 779 C C . VAL A 1 97 ? -2.906 -4.508 4.133 1 97.5 97 VAL A C 1
ATOM 781 O O . VAL A 1 97 ? -3.496 -3.938 3.211 1 97.5 97 VAL A O 1
ATOM 784 N N . ARG A 1 98 ? -1.973 -5.41 3.934 1 97.75 98 ARG A N 1
ATOM 785 C CA . ARG A 1 98 ? -1.652 -5.797 2.562 1 97.75 98 ARG A CA 1
ATOM 786 C C . ARG A 1 98 ? -2.848 -6.461 1.889 1 97.75 98 ARG A C 1
ATOM 788 O O . ARG A 1 98 ? -3.186 -6.133 0.749 1 97.75 98 ARG A O 1
ATOM 795 N N . ASP A 1 99 ? -3.49 -7.367 2.576 1 97.75 99 ASP A N 1
ATOM 796 C CA . ASP A 1 99 ? -4.703 -8 2.064 1 97.75 99 ASP A CA 1
ATOM 797 C C . ASP A 1 99 ? -5.793 -6.969 1.8 1 97.75 99 ASP A C 1
ATOM 799 O O . ASP A 1 99 ? -6.496 -7.043 0.79 1 97.75 99 ASP A O 1
ATOM 803 N N . LEU A 1 100 ? -5.898 -6.035 2.703 1 98.38 100 LEU A N 1
ATOM 804 C CA . LEU A 1 100 ? -6.883 -4.969 2.57 1 98.38 100 LEU A CA 1
ATOM 805 C C . LEU A 1 100 ? -6.641 -4.156 1.303 1 98.38 100 LEU A C 1
ATOM 807 O O . LEU A 1 100 ? -7.574 -3.879 0.549 1 98.38 100 LEU A O 1
ATOM 811 N N . LEU A 1 101 ? -5.41 -3.789 1.034 1 98.81 101 LEU A N 1
ATOM 812 C CA . LEU A 1 101 ? -5.082 -2.963 -0.122 1 98.81 101 LEU A CA 1
ATOM 813 C C . LEU A 1 101 ? -5.289 -3.736 -1.42 1 98.81 101 LEU A C 1
ATOM 815 O O . LEU A 1 101 ? -5.852 -3.205 -2.379 1 98.81 101 LEU A O 1
ATOM 819 N N . ILE A 1 102 ? -4.883 -4.988 -1.458 1 98.81 102 ILE A N 1
ATOM 820 C CA . ILE A 1 102 ? -5.09 -5.832 -2.629 1 98.81 102 ILE A CA 1
ATOM 821 C C . ILE A 1 102 ? -6.586 -5.977 -2.902 1 98.81 102 ILE A C 1
ATOM 823 O O . ILE A 1 102 ? -7.039 -5.77 -4.031 1 98.81 102 ILE A O 1
ATOM 827 N N . GLY A 1 103 ? -7.328 -6.336 -1.868 1 98.62 103 GLY A N 1
ATOM 828 C CA . GLY A 1 103 ? -8.766 -6.48 -2.01 1 98.62 103 GLY A CA 1
ATOM 829 C C . GLY A 1 103 ? -9.453 -5.203 -2.455 1 98.62 103 GLY A C 1
ATOM 830 O O . GLY A 1 103 ? -10.383 -5.242 -3.271 1 98.62 103 GLY A O 1
ATOM 831 N N . SER A 1 104 ? -9.008 -4.086 -1.919 1 98.88 104 SER A N 1
ATOM 832 C CA . SER A 1 104 ? -9.625 -2.807 -2.254 1 98.88 104 SER A CA 1
ATOM 833 C C . SER A 1 104 ? -9.352 -2.424 -3.705 1 98.88 104 SER A C 1
ATOM 835 O O . SER A 1 104 ? -10.195 -1.807 -4.359 1 98.88 104 SER A O 1
ATOM 837 N N . ILE A 1 105 ? -8.148 -2.73 -4.215 1 98.88 105 ILE A N 1
ATOM 838 C CA . ILE A 1 105 ? -7.844 -2.537 -5.629 1 98.88 105 ILE A CA 1
ATOM 839 C C . ILE A 1 105 ? -8.789 -3.385 -6.48 1 98.88 105 ILE A C 1
ATOM 841 O O . ILE A 1 105 ? -9.352 -2.9 -7.465 1 98.88 105 ILE A O 1
ATOM 845 N N . ALA A 1 106 ? -8.984 -4.625 -6.078 1 98.81 106 ALA A N 1
ATOM 846 C CA . ALA A 1 106 ? -9.883 -5.527 -6.801 1 98.81 106 ALA A CA 1
ATOM 847 C C . ALA A 1 106 ? -11.305 -4.984 -6.824 1 98.81 106 ALA A C 1
ATOM 849 O O . ALA A 1 106 ? -11.945 -4.949 -7.879 1 98.81 106 ALA A O 1
ATOM 850 N N . ILE A 1 107 ? -11.773 -4.547 -5.707 1 98.81 107 ILE A N 1
ATOM 851 C CA . ILE A 1 107 ? -13.133 -4.027 -5.562 1 98.81 107 ILE A CA 1
ATOM 852 C C . ILE A 1 107 ? -13.297 -2.768 -6.41 1 98.81 107 ILE A C 1
ATOM 854 O O . ILE A 1 107 ? -14.281 -2.623 -7.137 1 98.81 107 ILE A O 1
ATOM 858 N N . SER A 1 108 ? -12.312 -1.873 -6.297 1 98.62 108 SER A N 1
ATOM 859 C CA . SER A 1 108 ? -12.359 -0.603 -7.012 1 98.62 108 SER A CA 1
ATOM 860 C C . SER A 1 108 ? -12.477 -0.821 -8.516 1 98.62 108 SER A C 1
ATOM 862 O O . SER A 1 108 ? -13.164 -0.063 -9.211 1 98.62 108 SER A O 1
ATOM 864 N N . HIS A 1 109 ? -11.883 -1.848 -9.039 1 98.44 109 HIS A N 1
ATOM 865 C CA . HIS A 1 109 ? -11.836 -2.104 -10.477 1 98.44 109 HIS A CA 1
ATOM 866 C C . HIS A 1 109 ? -12.867 -3.15 -10.883 1 98.44 109 HIS A C 1
ATOM 868 O O . HIS A 1 109 ? -12.969 -3.502 -12.055 1 98.44 109 HIS A O 1
ATOM 874 N N . SER A 1 110 ? -13.594 -3.646 -9.953 1 98.25 110 SER A N 1
ATOM 875 C CA . SER A 1 110 ? -14.578 -4.699 -10.188 1 98.25 110 SER A CA 1
ATOM 876 C C . SER A 1 110 ? -13.938 -5.906 -10.867 1 98.25 110 SER A C 1
ATOM 878 O O . SER A 1 110 ? -14.469 -6.418 -11.859 1 98.25 110 SER A O 1
ATOM 880 N N . ILE A 1 111 ? -12.766 -6.27 -10.414 1 98.56 111 ILE A N 1
ATOM 881 C CA . ILE A 1 111 ? -12.039 -7.426 -10.922 1 98.56 111 ILE A CA 1
ATOM 882 C C . ILE A 1 111 ? -12.023 -8.531 -9.867 1 98.56 111 ILE A C 1
ATOM 884 O O . ILE A 1 111 ? -11.766 -8.266 -8.688 1 98.56 111 ILE A O 1
ATOM 888 N N . PRO A 1 112 ? -12.336 -9.758 -10.195 1 98.19 112 PRO A N 1
ATOM 889 C CA . PRO A 1 112 ? -12.242 -10.844 -9.219 1 98.19 112 PRO A CA 1
ATOM 890 C C . PRO A 1 112 ? -10.805 -11.102 -8.766 1 98.19 112 PRO A C 1
ATOM 892 O O . PRO A 1 112 ? -9.859 -10.805 -9.492 1 98.19 112 PRO A O 1
ATOM 895 N N . LEU A 1 113 ? -10.727 -11.625 -7.57 1 98.44 113 LEU A N 1
ATOM 896 C CA . LEU A 1 113 ? -9.453 -11.961 -6.949 1 98.44 113 LEU A CA 1
ATOM 897 C C . LEU A 1 113 ? -9.312 -13.469 -6.785 1 98.44 113 LEU A C 1
ATOM 899 O O . LEU A 1 113 ? -10.195 -14.125 -6.223 1 98.44 113 LEU A O 1
ATOM 903 N N . LEU A 1 114 ? -8.273 -14.008 -7.367 1 98.12 114 LEU A N 1
ATOM 904 C CA . LEU A 1 114 ? -7.93 -15.414 -7.172 1 98.12 114 LEU A CA 1
ATOM 905 C C . LEU A 1 114 ? -6.938 -15.578 -6.023 1 98.12 114 LEU A C 1
ATOM 907 O O . LEU A 1 114 ? -5.844 -15.008 -6.059 1 98.12 114 LEU A O 1
ATOM 911 N N . THR A 1 115 ? -7.316 -16.344 -5.082 1 97.38 115 THR A N 1
ATOM 912 C CA . THR A 1 115 ? -6.48 -16.516 -3.896 1 97.38 115 THR A CA 1
ATOM 913 C C . THR A 1 115 ? -6.645 -17.906 -3.309 1 97.38 115 THR A C 1
ATOM 915 O O . THR A 1 115 ? -7.676 -18.562 -3.508 1 97.38 115 THR A O 1
ATOM 918 N N . ASN A 1 116 ? -5.566 -18.406 -2.641 1 93.88 116 ASN A N 1
ATOM 919 C CA . ASN A 1 116 ? -5.668 -19.609 -1.836 1 93.88 116 ASN A CA 1
ATOM 920 C C . ASN A 1 116 ? -6.156 -19.312 -0.422 1 93.88 116 ASN A C 1
ATOM 922 O O . ASN A 1 116 ? -6.527 -20.219 0.322 1 93.88 116 ASN A O 1
ATOM 926 N N . ASN A 1 117 ? -6.102 -18.062 -0.047 1 92 117 ASN A N 1
ATOM 927 C CA . ASN A 1 117 ? -6.48 -17.625 1.293 1 92 117 ASN A CA 1
ATOM 928 C C . ASN A 1 117 ? -7.887 -17.031 1.313 1 92 117 ASN A C 1
ATOM 930 O O . ASN A 1 117 ? -8.078 -15.898 1.754 1 92 117 ASN A O 1
ATOM 934 N N . VAL A 1 118 ? -8.828 -17.797 0.98 1 91.12 118 VAL A N 1
ATOM 935 C CA . VAL A 1 118 ? -10.211 -17.344 0.843 1 91.12 118 VAL A CA 1
ATOM 936 C C . VAL A 1 118 ? -10.727 -16.859 2.193 1 91.12 118 VAL A C 1
ATOM 938 O O . VAL A 1 118 ? -11.461 -15.867 2.264 1 91.12 118 VAL A O 1
ATOM 941 N N . LYS A 1 119 ? -10.312 -17.484 3.211 1 90 119 LYS A N 1
ATOM 942 C CA . LYS A 1 119 ? -10.773 -17.156 4.555 1 90 119 LYS A CA 1
ATOM 943 C C . LYS A 1 119 ? -10.391 -15.734 4.941 1 90 119 LYS A C 1
ATOM 945 O O . LYS A 1 119 ? -11.195 -15 5.516 1 90 119 LYS A O 1
ATOM 950 N N . HIS A 1 120 ? -9.164 -15.352 4.57 1 91.06 120 HIS A N 1
ATOM 951 C CA . HIS A 1 120 ? -8.664 -14.031 4.934 1 91.06 120 HIS A CA 1
ATOM 952 C C . HIS A 1 120 ? -9.406 -12.938 4.18 1 91.06 120 HIS A C 1
ATOM 954 O O . HIS A 1 120 ? -9.578 -11.828 4.691 1 91.06 120 HIS A O 1
ATOM 960 N N . PHE A 1 121 ? -9.93 -13.312 2.996 1 96.06 121 PHE A N 1
ATOM 961 C CA . PHE A 1 121 ? -10.523 -12.289 2.141 1 96.06 121 PHE A CA 1
ATOM 962 C C . PHE A 1 121 ? -12.047 -12.352 2.207 1 96.06 121 PHE A C 1
ATOM 964 O O . PHE A 1 121 ? -12.727 -11.453 1.709 1 96.06 121 PHE A O 1
ATOM 971 N N . GLU A 1 122 ? -12.562 -13.344 2.805 1 95.38 122 GLU A N 1
ATOM 972 C CA . GLU A 1 122 ? -14 -13.586 2.826 1 95.38 122 GLU A CA 1
ATOM 973 C C . GLU A 1 122 ? -14.758 -12.367 3.34 1 95.38 122 GLU A C 1
ATOM 975 O O . GLU A 1 122 ? -15.836 -12.039 2.832 1 95.38 122 GLU A O 1
ATOM 980 N N . ARG A 1 123 ? -14.289 -11.703 4.312 1 95.44 123 ARG A N 1
ATOM 981 C CA . ARG A 1 123 ? -14.969 -10.57 4.941 1 95.44 123 ARG A CA 1
ATOM 982 C C . ARG A 1 123 ? -15.062 -9.391 3.984 1 95.44 123 ARG A C 1
ATOM 984 O O . ARG A 1 123 ? -15.812 -8.445 4.234 1 95.44 123 ARG A O 1
ATOM 991 N N . LEU A 1 124 ? -14.312 -9.422 2.879 1 97.75 124 LEU A N 1
ATOM 992 C CA . LEU A 1 124 ? -14.352 -8.336 1.91 1 97.75 124 LEU A CA 1
ATOM 993 C C . LEU A 1 124 ? -15.469 -8.555 0.896 1 97.75 124 LEU A C 1
ATOM 995 O O . LEU A 1 124 ? -15.828 -7.641 0.15 1 97.75 124 LEU A O 1
ATOM 999 N N . LYS A 1 125 ? -16.094 -9.727 0.842 1 97.44 125 LYS A N 1
ATOM 1000 C CA . LYS A 1 125 ? -17.172 -10.031 -0.102 1 97.44 125 LYS A CA 1
ATOM 1001 C C . LYS A 1 125 ? -18.359 -9.102 0.096 1 97.44 125 LYS A C 1
ATOM 1003 O O . LYS A 1 125 ? -19 -8.695 -0.873 1 97.44 125 LYS A O 1
ATOM 1008 N N . LYS A 1 126 ? -18.594 -8.766 1.336 1 96.81 126 LYS A N 1
ATOM 1009 C CA . LYS A 1 126 ? -19.75 -7.918 1.639 1 96.81 126 LYS A CA 1
ATOM 1010 C C . LYS A 1 126 ? -19.547 -6.508 1.087 1 96.81 126 LYS A C 1
ATOM 1012 O O . LYS A 1 126 ? -20.5 -5.734 0.991 1 96.81 126 LYS A O 1
ATOM 1017 N N . PHE A 1 127 ? -18.344 -6.199 0.754 1 98.12 127 PHE A N 1
ATOM 1018 C CA . PHE A 1 127 ? -18.062 -4.883 0.203 1 98.12 127 PHE A CA 1
ATOM 1019 C C . PHE A 1 127 ? -17.953 -4.941 -1.316 1 98.12 127 PHE A C 1
ATOM 1021 O O . PHE A 1 127 ? -17.641 -3.938 -1.963 1 98.12 127 PHE A O 1
ATOM 1028 N N . GLY A 1 128 ? -18.156 -6.188 -1.906 1 98.19 128 GLY A N 1
ATOM 1029 C CA . GLY A 1 128 ? -18.203 -6.285 -3.355 1 98.19 128 GLY A CA 1
ATOM 1030 C C . GLY A 1 128 ? -17.062 -7.09 -3.945 1 98.19 128 GLY A C 1
ATOM 1031 O O . GLY A 1 128 ? -16.953 -7.223 -5.168 1 98.19 128 GLY A O 1
ATOM 1032 N N . LEU A 1 129 ? -16.219 -7.652 -3.088 1 98.56 129 LEU A N 1
ATOM 1033 C CA . LEU A 1 129 ? -15.109 -8.445 -3.615 1 98.56 129 LEU A CA 1
ATOM 1034 C C . LEU A 1 129 ? -15.609 -9.758 -4.203 1 98.56 129 LEU A C 1
ATOM 1036 O O . LEU A 1 129 ? -16.359 -10.492 -3.547 1 98.56 129 LEU A O 1
ATOM 1040 N N . LYS A 1 130 ? -15.266 -9.992 -5.43 1 97.25 130 LYS A N 1
ATOM 1041 C CA . LYS A 1 130 ? -15.492 -11.289 -6.055 1 97.25 130 LYS A CA 1
ATOM 1042 C C . LYS A 1 130 ? -14.289 -12.203 -5.871 1 97.25 130 LYS A C 1
ATOM 1044 O O . LYS A 1 130 ? -13.18 -11.867 -6.297 1 97.25 130 LYS A O 1
ATOM 1049 N N . LEU A 1 131 ? -14.547 -13.352 -5.258 1 96.62 131 LEU A N 1
ATOM 1050 C CA . LEU A 1 131 ? -13.453 -14.242 -4.879 1 96.62 131 LEU A CA 1
ATOM 1051 C C . LEU A 1 131 ? -13.516 -15.539 -5.676 1 96.62 131 LEU A C 1
ATOM 1053 O O . LEU A 1 131 ? -14.594 -16.109 -5.875 1 96.62 131 LEU A O 1
ATOM 1057 N N . LEU A 1 132 ? -12.336 -15.891 -6.141 1 93.62 132 LEU A N 1
ATOM 1058 C CA . LEU A 1 132 ? -12.133 -17.219 -6.719 1 93.62 132 LEU A CA 1
ATOM 1059 C C . LEU A 1 132 ? -11.062 -17.984 -5.953 1 93.62 132 LEU A C 1
ATOM 1061 O O . LEU A 1 132 ? -10.047 -17.406 -5.555 1 93.62 132 LEU A O 1
ATOM 1065 N N . GLY A 1 133 ? -11.375 -19.234 -5.633 1 90.56 133 GLY A N 1
ATOM 1066 C CA . GLY A 1 133 ? -10.391 -20.109 -5.004 1 90.56 133 GLY A CA 1
ATOM 1067 C C . GLY A 1 133 ? -9.781 -21.109 -5.965 1 90.56 133 GLY A C 1
ATOM 1068 O O . GLY A 1 133 ? -10.359 -21.406 -7.016 1 90.56 133 GLY A O 1
ATOM 1069 N N . ILE A 1 134 ? -8.586 -21.484 -5.742 1 83.06 134 ILE A N 1
ATOM 1070 C CA . ILE A 1 134 ? -7.945 -22.484 -6.586 1 83.06 134 ILE A CA 1
ATOM 1071 C C . ILE A 1 134 ? -8.719 -23.797 -6.504 1 83.06 134 ILE A C 1
ATOM 1073 O O . ILE A 1 134 ? -8.984 -24.438 -7.523 1 83.06 134 ILE A O 1
ATOM 1077 N N . GLU A 1 135 ? -9.07 -24.203 -5.262 1 71.56 135 GLU A N 1
ATOM 1078 C CA . GLU A 1 135 ? -9.805 -25.453 -5.109 1 71.56 135 GLU A CA 1
ATOM 1079 C C . GLU A 1 135 ? -11.219 -25.328 -5.68 1 71.56 135 GLU A C 1
ATOM 1081 O O . GLU A 1 135 ? -11.75 -26.281 -6.25 1 71.56 135 GLU A O 1
ATOM 1086 N N . ASN A 1 136 ? -11.898 -24.297 -5.41 1 56.84 136 ASN A N 1
ATOM 1087 C CA . ASN A 1 136 ? -13.305 -24.188 -5.77 1 56.84 136 ASN A CA 1
ATOM 1088 C C . ASN A 1 136 ? -13.484 -23.672 -7.195 1 56.84 136 ASN A C 1
ATOM 1090 O O . ASN A 1 136 ? -14.609 -23.484 -7.656 1 56.84 136 ASN A O 1
ATOM 1094 N N . ALA A 1 137 ? -12.578 -23.203 -7.879 1 54.88 137 ALA A N 1
ATOM 1095 C CA . ALA A 1 137 ? -12.773 -22.656 -9.227 1 54.88 137 ALA A CA 1
ATOM 1096 C C . ALA A 1 137 ? -13.258 -23.75 -10.188 1 54.88 137 ALA A C 1
ATOM 1098 O O . ALA A 1 137 ? -13.82 -23.438 -11.242 1 54.88 137 ALA A O 1
ATOM 1099 N N . ASN A 1 138 ? -13.086 -24.969 -9.914 1 46.75 138 ASN A N 1
ATOM 1100 C CA . ASN A 1 138 ? -13.523 -26.062 -10.766 1 46.75 138 ASN A CA 1
ATOM 1101 C C . ASN A 1 138 ? -15.039 -26.172 -10.82 1 46.75 138 ASN A C 1
ATOM 1103 O O . ASN A 1 138 ? -15.594 -26.797 -11.719 1 46.75 138 ASN A O 1
ATOM 1107 N N . ARG A 1 139 ? -15.844 -25.828 -9.758 1 41.69 139 ARG A N 1
ATOM 1108 C CA . ARG A 1 139 ? -17.203 -26.344 -9.734 1 41.69 139 ARG A CA 1
ATOM 1109 C C . ARG A 1 139 ? -18.094 -25.594 -10.719 1 41.69 139 ARG A C 1
ATOM 1111 O O . ARG A 1 139 ? -19.266 -25.906 -10.875 1 41.69 139 ARG A O 1
ATOM 1118 N N . LYS A 1 140 ? -17.953 -24.438 -11.086 1 45.16 140 LYS A N 1
ATOM 1119 C CA . LYS A 1 140 ? -19.094 -23.922 -11.82 1 45.16 140 LYS A CA 1
ATOM 1120 C C . LYS A 1 140 ? -19.266 -24.609 -13.164 1 45.16 140 LYS A C 1
ATOM 1122 O O . LYS A 1 140 ? -20.047 -24.172 -14.008 1 45.16 140 LYS A O 1
ATOM 1127 N N . ARG A 1 141 ? -18.203 -25.219 -13.562 1 35.56 141 ARG A N 1
ATOM 1128 C CA . ARG A 1 141 ? -18.531 -25.641 -14.922 1 35.56 141 ARG A CA 1
ATOM 1129 C C . ARG A 1 141 ? -19.359 -26.922 -14.906 1 35.56 141 ARG A C 1
ATOM 1131 O O . ARG A 1 141 ? -19.641 -27.5 -15.953 1 35.56 141 ARG A O 1
ATOM 1138 N N . THR A 1 142 ? -19.766 -27.406 -13.711 1 25.27 142 THR A N 1
ATOM 1139 C CA . THR A 1 142 ? -20.688 -28.469 -14.062 1 25.27 142 THR A CA 1
ATOM 1140 C C . THR A 1 142 ? -22.094 -27.922 -14.266 1 25.27 142 THR A C 1
ATOM 1142 O O . THR A 1 142 ? -22.531 -27.016 -13.555 1 25.27 142 THR A O 1
ATOM 1145 N N . MET B 1 1 ? 10.422 24.484 -8.281 1 81.69 1 MET B N 1
ATOM 1146 C CA . MET B 1 1 ? 10.203 24.172 -6.875 1 81.69 1 MET B CA 1
ATOM 1147 C C . MET B 1 1 ? 10.438 22.688 -6.609 1 81.69 1 MET B C 1
ATOM 1149 O O . MET B 1 1 ? 10.172 21.844 -7.469 1 81.69 1 MET B O 1
ATOM 1153 N N . GLU B 1 2 ? 11.07 22.391 -5.453 1 94 2 GLU B N 1
ATOM 1154 C CA . GLU B 1 2 ? 11.344 21.016 -5.078 1 94 2 GLU B CA 1
ATOM 1155 C C . GLU B 1 2 ? 10.117 20.359 -4.453 1 94 2 GLU B C 1
ATOM 1157 O O . GLU B 1 2 ? 9.281 21.031 -3.854 1 94 2 GLU B O 1
ATOM 1162 N N . ASN B 1 3 ? 9.938 19.047 -4.699 1 98.06 3 ASN B N 1
ATOM 1163 C CA . ASN B 1 3 ? 8.836 18.312 -4.09 1 98.06 3 ASN B CA 1
ATOM 1164 C C . ASN B 1 3 ? 9.172 17.875 -2.668 1 98.06 3 ASN B C 1
ATOM 1166 O O . ASN B 1 3 ? 10.328 17.609 -2.35 1 98.06 3 ASN B O 1
ATOM 1170 N N . LEU B 1 4 ? 8.203 17.812 -1.877 1 98.44 4 LEU B N 1
ATOM 1171 C CA . LEU B 1 4 ? 8.289 17.344 -0.501 1 98.44 4 LEU B CA 1
ATOM 1172 C C . LEU B 1 4 ? 7.102 16.453 -0.154 1 98.44 4 LEU B C 1
ATOM 1174 O O . LEU B 1 4 ? 5.949 16.891 -0.249 1 98.44 4 LEU B O 1
ATOM 1178 N N . ILE B 1 5 ? 7.387 15.25 0.199 1 98.81 5 ILE B N 1
ATOM 1179 C CA . ILE B 1 5 ? 6.312 14.336 0.582 1 98.81 5 ILE B CA 1
ATOM 1180 C C . ILE B 1 5 ? 5.926 14.578 2.039 1 98.81 5 ILE B C 1
ATOM 1182 O O . ILE B 1 5 ? 6.789 14.625 2.918 1 98.81 5 ILE B O 1
ATOM 1186 N N . LEU B 1 6 ? 4.648 14.82 2.25 1 98.44 6 LEU B N 1
ATOM 1187 C CA . LEU B 1 6 ? 4.129 14.969 3.607 1 98.44 6 LEU B CA 1
ATOM 1188 C C . LEU B 1 6 ? 3.682 13.617 4.16 1 98.44 6 LEU B C 1
ATOM 1190 O O . LEU B 1 6 ? 2.861 12.93 3.547 1 98.44 6 LEU B O 1
ATOM 1194 N N . ASP B 1 7 ? 4.215 13.242 5.273 1 97.81 7 ASP B N 1
ATOM 1195 C CA . ASP B 1 7 ? 3.771 12.031 5.957 1 97.81 7 ASP B CA 1
ATOM 1196 C C . ASP B 1 7 ? 2.371 12.211 6.539 1 97.81 7 ASP B C 1
ATOM 1198 O O . ASP B 1 7 ? 1.87 13.336 6.629 1 97.81 7 ASP B O 1
ATOM 1202 N N . THR B 1 8 ? 1.771 11.133 6.895 1 97.56 8 THR B N 1
ATOM 1203 C CA . THR B 1 8 ? 0.384 11.141 7.348 1 97.56 8 THR B CA 1
ATOM 1204 C C . THR B 1 8 ? 0.232 11.969 8.617 1 97.56 8 THR B C 1
ATOM 1206 O O . THR B 1 8 ? -0.717 12.75 8.742 1 97.56 8 THR B O 1
ATOM 1209 N N . ASP B 1 9 ? 1.16 11.844 9.516 1 95.94 9 ASP B N 1
ATOM 1210 C CA . ASP B 1 9 ? 1.051 12.547 10.789 1 95.94 9 ASP B CA 1
ATOM 1211 C C . ASP B 1 9 ? 1.105 14.062 10.578 1 95.94 9 ASP B C 1
ATOM 1213 O O . ASP B 1 9 ? 0.435 14.812 11.289 1 95.94 9 ASP B O 1
ATOM 1217 N N . VAL B 1 10 ? 1.896 14.508 9.617 1 97.5 10 VAL B N 1
ATOM 1218 C CA . VAL B 1 10 ? 1.998 15.93 9.312 1 97.5 10 VAL B CA 1
ATOM 1219 C C . VAL B 1 10 ? 0.672 16.438 8.742 1 97.5 10 VAL B C 1
ATOM 1221 O O . VAL B 1 10 ? 0.178 17.484 9.148 1 97.5 10 VAL B O 1
ATOM 1224 N N . VAL B 1 11 ? 0.081 15.711 7.852 1 97.81 11 VAL B N 1
ATOM 1225 C CA . VAL B 1 11 ? -1.175 16.094 7.219 1 97.81 11 VAL B CA 1
ATOM 1226 C C . VAL B 1 11 ? -2.287 16.141 8.266 1 97.81 11 VAL B C 1
ATOM 1228 O O . VAL B 1 11 ? -3.096 17.078 8.273 1 97.81 11 VAL B O 1
ATOM 1231 N N . ILE B 1 12 ? -2.318 15.164 9.109 1 96.75 12 ILE B N 1
ATOM 1232 C CA . ILE B 1 12 ? -3.332 15.094 10.156 1 96.75 12 ILE B CA 1
ATOM 1233 C C . ILE B 1 12 ? -3.219 16.312 11.07 1 96.75 12 ILE B C 1
ATOM 1235 O O . ILE B 1 12 ? -4.223 16.969 11.375 1 96.75 12 ILE B O 1
ATOM 1239 N N . ASP B 1 13 ? -1.99 16.641 11.477 1 96.25 13 ASP B N 1
ATOM 1240 C CA . ASP B 1 13 ? -1.766 17.812 12.32 1 96.25 13 ASP B CA 1
ATOM 1241 C C . ASP B 1 13 ? -2.225 19.094 11.625 1 96.25 13 ASP B C 1
ATOM 1243 O O . ASP B 1 13 ? -2.814 19.969 12.258 1 96.25 13 ASP B O 1
ATOM 1247 N N . PHE B 1 14 ? -1.977 19.172 10.336 1 96.88 14 PHE B N 1
ATOM 1248 C CA . PHE B 1 14 ? -2.389 20.312 9.547 1 96.88 14 PHE B CA 1
ATOM 1249 C C . PHE B 1 14 ? -3.908 20.438 9.516 1 96.88 14 PHE B C 1
ATOM 1251 O O . PHE B 1 14 ? -4.457 21.516 9.773 1 96.88 14 PHE B O 1
ATOM 1258 N N . LEU B 1 15 ? -4.605 19.328 9.266 1 95.75 15 LEU B N 1
ATOM 1259 C CA . LEU B 1 15 ? -6.062 19.328 9.148 1 95.75 15 LEU B CA 1
ATOM 1260 C C . LEU B 1 15 ? -6.715 19.609 10.492 1 95.75 15 LEU B C 1
ATOM 1262 O O . LEU B 1 15 ? -7.805 20.188 10.555 1 95.75 15 LEU B O 1
ATOM 1266 N N . ARG B 1 16 ? -5.984 19.25 11.539 1 94.5 16 ARG B N 1
ATOM 1267 C CA . ARG B 1 16 ? -6.492 19.484 12.891 1 94.5 16 ARG B CA 1
ATOM 1268 C C . ARG B 1 16 ? -6.219 20.906 13.336 1 94.5 16 ARG B C 1
ATOM 1270 O O . ARG B 1 16 ? -6.664 21.328 14.406 1 94.5 16 ARG B O 1
ATOM 1277 N N . GLY B 1 17 ? -5.426 21.625 12.609 1 95 17 GLY B N 1
ATOM 1278 C CA . GLY B 1 17 ? -5.207 23.031 12.891 1 95 17 GLY B CA 1
ATOM 1279 C C . GLY B 1 17 ? -4.086 23.266 13.883 1 95 17 GLY B C 1
ATOM 1280 O O . GLY B 1 17 ? -4.074 24.297 14.57 1 95 17 GLY B O 1
ATOM 1281 N N . LYS B 1 18 ? -3.211 22.344 14 1 95.56 18 LYS B N 1
ATOM 1282 C CA . LYS B 1 18 ? -2.074 22.562 14.883 1 95.56 18 LYS B CA 1
ATOM 1283 C C . LYS B 1 18 ? -1.218 23.734 14.406 1 95.56 18 LYS B C 1
ATOM 1285 O O . LYS B 1 18 ? -0.645 23.688 13.32 1 95.56 18 LYS B O 1
ATOM 1290 N N . ARG B 1 19 ? -1.045 24.688 15.266 1 95.44 19 ARG B N 1
ATOM 1291 C CA . ARG B 1 19 ? -0.414 25.953 14.898 1 95.44 19 ARG B CA 1
ATOM 1292 C C . ARG B 1 19 ? 1.029 25.734 14.453 1 95.44 19 ARG B C 1
ATOM 1294 O O . ARG B 1 19 ? 1.458 26.281 13.43 1 95.44 19 ARG B O 1
ATOM 1301 N N . GLU B 1 20 ? 1.777 24.938 15.188 1 94.31 20 GLU B N 1
ATOM 1302 C CA . GLU B 1 20 ? 3.182 24.688 14.875 1 94.31 20 GLU B CA 1
ATOM 1303 C C . GLU B 1 20 ? 3.334 24.078 13.484 1 94.31 20 GLU B C 1
ATOM 1305 O O . GLU B 1 20 ? 4.207 24.484 12.711 1 94.31 20 GLU B O 1
ATOM 1310 N N . THR B 1 21 ? 2.502 23.109 13.18 1 96.25 21 THR B N 1
ATOM 1311 C CA . THR B 1 21 ? 2.533 22.438 11.883 1 96.25 21 THR B CA 1
ATOM 1312 C C . THR B 1 21 ? 2.141 23.406 10.766 1 96.25 21 THR B C 1
ATOM 1314 O O . THR B 1 21 ? 2.793 23.453 9.727 1 96.25 21 THR B O 1
ATOM 1317 N N . ILE B 1 22 ? 1.123 24.203 10.977 1 96.5 22 ILE B N 1
ATOM 1318 C CA . ILE B 1 22 ? 0.635 25.172 9.984 1 96.5 22 ILE B CA 1
ATOM 1319 C C . ILE B 1 22 ? 1.73 26.172 9.664 1 96.5 22 ILE B C 1
ATOM 1321 O O . ILE B 1 22 ? 2.004 26.453 8.492 1 96.5 22 ILE B O 1
ATOM 1325 N N . GLU B 1 23 ? 2.357 26.703 10.68 1 95.75 23 GLU B N 1
ATOM 1326 C CA . GLU B 1 23 ? 3.41 27.703 10.484 1 95.75 23 GLU B CA 1
ATOM 1327 C C . GLU B 1 23 ? 4.602 27.109 9.742 1 95.75 23 GLU B C 1
ATOM 1329 O O . GLU B 1 23 ? 5.168 27.75 8.852 1 95.75 23 GLU B O 1
ATOM 1334 N N . LYS B 1 24 ? 4.961 25.922 10.102 1 95.56 24 LYS B N 1
ATOM 1335 C CA . LYS B 1 24 ? 6.078 25.266 9.438 1 95.56 24 LYS B CA 1
ATOM 1336 C C . LYS B 1 24 ? 5.773 25.016 7.965 1 95.56 24 LYS B C 1
ATOM 1338 O O . LYS B 1 24 ? 6.629 25.219 7.102 1 95.56 24 LYS B O 1
ATOM 1343 N N . LEU B 1 25 ? 4.602 24.531 7.68 1 96.62 25 LEU B N 1
ATOM 1344 C CA . LEU B 1 25 ? 4.219 24.25 6.301 1 96.62 25 LEU B CA 1
ATOM 1345 C C . LEU B 1 25 ? 4.16 25.547 5.484 1 96.62 25 LEU B C 1
ATOM 1347 O O . LEU B 1 25 ? 4.477 25.547 4.293 1 96.62 25 LEU B O 1
ATOM 1351 N N . LYS B 1 26 ? 3.713 26.609 6.098 1 96 26 LYS B N 1
ATOM 1352 C CA . LYS B 1 26 ? 3.719 27.906 5.422 1 96 26 LYS B CA 1
ATOM 1353 C C . LYS B 1 26 ? 5.133 28.297 5.008 1 96 26 LYS B C 1
ATOM 1355 O O . LYS B 1 26 ? 5.344 28.812 3.902 1 96 26 LYS B O 1
ATOM 1360 N N . GLU B 1 27 ? 6.016 28.062 5.902 1 95.5 27 GLU B N 1
ATOM 1361 C CA . GLU B 1 27 ? 7.414 28.375 5.621 1 95.5 27 GLU B CA 1
ATOM 1362 C C . GLU B 1 27 ? 7.961 27.484 4.504 1 95.5 27 GLU B C 1
ATOM 1364 O O . GLU B 1 27 ? 8.594 27.984 3.566 1 95.5 27 GLU B O 1
ATOM 1369 N N . LEU B 1 28 ? 7.695 26.219 4.594 1 96.12 28 LEU B N 1
ATOM 1370 C CA . LEU B 1 28 ? 8.242 25.25 3.646 1 96.12 28 LEU B CA 1
ATOM 1371 C C . LEU B 1 28 ? 7.605 25.422 2.27 1 96.12 28 LEU B C 1
ATOM 1373 O O . LEU B 1 28 ? 8.227 25.094 1.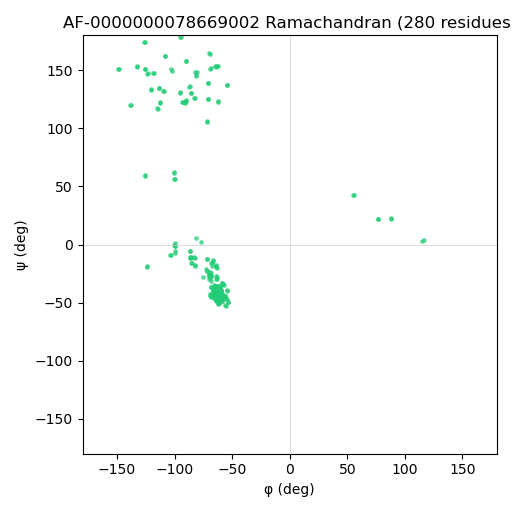252 1 96.12 28 LEU B O 1
ATOM 1377 N N . ARG B 1 29 ? 6.398 25.922 2.285 1 95.56 29 ARG B N 1
ATOM 1378 C CA . ARG B 1 29 ? 5.66 26.078 1.035 1 95.56 29 ARG B CA 1
ATOM 1379 C C . ARG B 1 29 ? 6.363 27.078 0.111 1 95.56 29 ARG B C 1
ATOM 1381 O O . ARG B 1 29 ? 6.133 27.062 -1.101 1 95.56 29 ARG B O 1
ATOM 1388 N N . LYS B 1 30 ? 7.246 27.875 0.667 1 95 30 LYS B N 1
ATOM 1389 C CA . LYS B 1 30 ? 8 28.859 -0.107 1 95 30 LYS B CA 1
ATOM 1390 C C . LYS B 1 30 ? 9.047 28.172 -0.987 1 95 30 LYS B C 1
ATOM 1392 O O . LYS B 1 30 ? 9.461 28.719 -2.012 1 95 30 LYS B O 1
ATOM 1397 N N . THR B 1 31 ? 9.438 26.984 -0.628 1 94.69 31 THR B N 1
ATOM 1398 C CA . THR B 1 31 ? 10.547 26.328 -1.316 1 94.69 31 THR B CA 1
ATOM 1399 C C . THR B 1 31 ? 10.117 24.969 -1.858 1 94.69 31 THR B C 1
ATOM 1401 O O . THR B 1 31 ? 10.742 24.438 -2.773 1 94.69 31 THR B O 1
ATOM 1404 N N . TYR B 1 32 ? 9 24.469 -1.293 1 96.94 32 TYR B N 1
ATOM 1405 C CA . TYR B 1 32 ? 8.617 23.109 -1.658 1 96.94 32 TYR B CA 1
ATOM 1406 C C . TYR B 1 32 ? 7.199 23.062 -2.221 1 96.94 32 TYR B C 1
ATOM 1408 O O . TYR B 1 32 ? 6.348 23.875 -1.831 1 96.94 32 TYR B O 1
ATOM 1416 N N . GLN B 1 33 ? 7.055 22.172 -3.104 1 97.38 33 GLN B N 1
ATOM 1417 C CA . GLN B 1 33 ? 5.719 21.703 -3.453 1 97.38 33 GLN B CA 1
ATOM 1418 C C . GLN B 1 33 ? 5.355 20.438 -2.672 1 97.38 33 GLN B C 1
ATOM 1420 O O . GLN B 1 33 ? 6.113 19.469 -2.66 1 97.38 33 GLN B O 1
ATOM 1425 N N . PHE B 1 34 ? 4.195 20.5 -2.117 1 98 34 PHE B N 1
ATOM 1426 C CA . PHE B 1 34 ? 3.811 19.391 -1.255 1 98 34 PHE B CA 1
ATOM 1427 C C . PHE B 1 34 ? 3.145 18.281 -2.062 1 98 34 PHE B C 1
ATOM 1429 O O . PHE B 1 34 ? 2.324 18.547 -2.943 1 98 34 PHE B O 1
ATOM 1436 N N . ILE B 1 35 ? 3.537 17.078 -1.78 1 98.38 35 ILE B N 1
ATOM 1437 C CA . ILE B 1 35 ? 2.963 15.883 -2.379 1 98.38 35 ILE B CA 1
ATOM 1438 C C . ILE B 1 35 ? 2.658 14.859 -1.287 1 98.38 35 ILE B C 1
ATOM 1440 O O . ILE B 1 35 ? 3.174 14.961 -0.172 1 98.38 35 ILE B O 1
ATOM 1444 N N . ILE B 1 36 ? 1.725 14.055 -1.571 1 98.62 36 ILE B N 1
ATOM 1445 C CA . ILE B 1 36 ? 1.462 12.945 -0.661 1 98.62 36 ILE B CA 1
ATOM 1446 C C . ILE B 1 36 ? 1.487 11.633 -1.433 1 98.62 36 ILE B C 1
ATOM 1448 O O . ILE B 1 36 ? 1.738 11.617 -2.641 1 98.62 36 ILE B O 1
ATOM 1452 N N . THR B 1 37 ? 1.385 10.555 -0.723 1 98.88 37 THR B N 1
ATOM 1453 C CA . THR B 1 37 ? 1.317 9.242 -1.354 1 98.88 37 THR B CA 1
ATOM 1454 C C . THR B 1 37 ? -0.085 8.656 -1.23 1 98.88 37 THR B C 1
ATOM 1456 O O . THR B 1 37 ? -0.884 9.109 -0.408 1 98.88 37 THR B O 1
ATOM 1459 N N . THR B 1 38 ? -0.354 7.68 -2.045 1 98.75 38 THR B N 1
ATOM 1460 C CA . THR B 1 38 ? -1.651 7.016 -1.969 1 98.75 38 THR B CA 1
ATOM 1461 C C . THR B 1 38 ? -1.821 6.312 -0.625 1 98.75 38 THR B C 1
ATOM 1463 O O . THR B 1 38 ? -2.943 6.148 -0.143 1 98.75 38 THR B O 1
ATOM 1466 N N . ILE B 1 39 ? -0.73 5.91 -0.006 1 98.81 39 ILE B N 1
ATOM 1467 C CA . ILE B 1 39 ? -0.779 5.312 1.324 1 98.81 39 ILE B CA 1
ATOM 1468 C C . ILE B 1 39 ? -1.245 6.355 2.338 1 98.81 39 ILE B C 1
ATOM 1470 O O . ILE B 1 39 ? -2.059 6.055 3.217 1 98.81 39 ILE B O 1
ATOM 1474 N N . THR B 1 40 ? -0.716 7.594 2.209 1 98.62 40 THR B N 1
ATOM 1475 C CA . THR B 1 40 ? -1.171 8.703 3.041 1 98.62 40 THR B CA 1
ATOM 1476 C C . THR B 1 40 ? -2.664 8.945 2.85 1 98.62 40 THR B C 1
ATOM 1478 O O . THR B 1 40 ? -3.398 9.133 3.822 1 98.62 40 THR B O 1
ATOM 1481 N N . ALA B 1 41 ? -3.125 8.914 1.604 1 98.75 41 ALA B N 1
ATOM 1482 C CA . ALA B 1 41 ? -4.547 9.086 1.315 1 98.75 41 ALA B CA 1
ATOM 1483 C C . ALA B 1 41 ? -5.379 8.008 2.006 1 98.75 41 ALA B C 1
ATOM 1485 O O . ALA B 1 41 ? -6.406 8.312 2.619 1 98.75 41 ALA B O 1
ATOM 1486 N N . PHE B 1 42 ? -4.953 6.773 1.937 1 98.81 42 PHE B N 1
ATOM 1487 C CA . PHE B 1 42 ? -5.613 5.656 2.598 1 98.81 42 PHE B CA 1
ATOM 1488 C C . PHE B 1 42 ? -5.77 5.926 4.09 1 98.81 42 PHE B C 1
ATOM 1490 O O . PHE B 1 42 ? -6.863 5.781 4.641 1 98.81 42 PHE B O 1
ATOM 1497 N N . GLU B 1 43 ? -4.695 6.371 4.695 1 98.56 43 GLU B N 1
ATOM 1498 C CA . GLU B 1 43 ? -4.691 6.605 6.137 1 98.56 43 GLU B CA 1
ATOM 1499 C C . GLU B 1 43 ? -5.633 7.75 6.508 1 98.56 43 GLU B C 1
ATOM 1501 O O . GLU B 1 43 ? -6.316 7.691 7.535 1 98.56 43 GLU B O 1
ATOM 1506 N N . LEU B 1 44 ? -5.648 8.773 5.707 1 98.56 44 LEU B N 1
ATOM 1507 C CA . LEU B 1 44 ? -6.535 9.906 5.949 1 98.56 44 LEU B CA 1
ATOM 1508 C C . LEU B 1 44 ? -8 9.484 5.828 1 98.56 44 LEU B C 1
ATOM 1510 O O . LEU B 1 44 ? -8.828 9.859 6.664 1 98.56 44 LEU B O 1
ATOM 1514 N N . TYR B 1 45 ? -8.305 8.672 4.781 1 98.69 45 TYR B N 1
ATOM 1515 C CA . TYR B 1 45 ? -9.664 8.164 4.625 1 98.69 45 TYR B CA 1
ATOM 1516 C C . TYR B 1 45 ? -10.062 7.281 5.805 1 98.69 45 TYR B C 1
ATOM 1518 O O . TYR B 1 45 ? -11.172 7.395 6.332 1 98.69 45 TYR B O 1
ATOM 1526 N N . LEU B 1 46 ? -9.164 6.41 6.211 1 98.44 46 LEU B N 1
ATOM 1527 C CA . LEU B 1 46 ? -9.406 5.559 7.371 1 98.44 46 LEU B CA 1
ATOM 1528 C C . LEU B 1 46 ? -9.781 6.398 8.586 1 98.44 46 LEU B C 1
ATOM 1530 O O . LEU B 1 46 ? -10.781 6.113 9.258 1 98.44 46 LEU B O 1
ATOM 1534 N N . GLY B 1 47 ? -8.984 7.418 8.859 1 97.81 47 GLY B N 1
ATOM 1535 C CA . GLY B 1 47 ? -9.273 8.305 9.969 1 97.81 47 GLY B CA 1
ATOM 1536 C C . GLY B 1 47 ? -10.625 8.984 9.859 1 97.81 47 GLY B C 1
ATOM 1537 O O . GLY B 1 47 ? -11.352 9.102 10.844 1 97.81 47 GLY B O 1
ATOM 1538 N N . ALA B 1 48 ? -10.922 9.43 8.688 1 98.25 48 ALA B N 1
ATOM 1539 C CA . ALA B 1 48 ? -12.18 10.125 8.453 1 98.25 48 ALA B CA 1
ATOM 1540 C C . ALA B 1 48 ? -13.367 9.188 8.672 1 98.25 48 ALA B C 1
ATOM 1542 O O . ALA B 1 48 ? -14.344 9.562 9.328 1 98.25 48 ALA B O 1
ATOM 1543 N N . TYR B 1 49 ? -13.289 7.977 8.148 1 98.31 49 TYR B N 1
ATOM 1544 C CA . TYR B 1 49 ? -14.391 7.027 8.266 1 98.31 49 TYR B CA 1
ATOM 1545 C C . TYR B 1 49 ? -14.555 6.562 9.711 1 98.31 49 TYR B C 1
ATOM 1547 O O . TYR B 1 49 ? -15.648 6.152 10.109 1 98.31 49 TYR B O 1
ATOM 1555 N N . LYS B 1 50 ? -13.492 6.645 10.484 1 97.5 50 LYS B N 1
ATOM 1556 C CA . LYS B 1 50 ? -13.555 6.25 11.891 1 97.5 50 LYS B CA 1
ATOM 1557 C C . LYS B 1 50 ? -14.117 7.379 12.75 1 97.5 50 LYS B C 1
ATOM 1559 O O . LYS B 1 50 ? -14.523 7.152 13.891 1 97.5 50 LYS B O 1
ATOM 1564 N N . SER B 1 51 ? -14.102 8.555 12.25 1 96.94 51 SER B N 1
ATOM 1565 C CA . SER B 1 51 ? -14.461 9.742 13.008 1 96.94 51 SER B CA 1
ATOM 1566 C C . SER B 1 51 ? -15.945 9.758 13.344 1 96.94 51 SER B C 1
ATOM 1568 O O . SER B 1 51 ? -16.766 9.273 12.57 1 96.94 51 SER B O 1
ATOM 1570 N N . GLN B 1 52 ? -16.281 10.398 14.445 1 95.88 52 GLN B N 1
ATOM 1571 C CA . GLN B 1 52 ? -17.688 10.648 14.797 1 95.88 52 GLN B CA 1
ATOM 1572 C C . GLN B 1 52 ? -18.312 11.672 13.852 1 95.88 52 GLN B C 1
ATOM 1574 O O . GLN B 1 52 ? -19.531 11.664 13.648 1 95.88 52 GLN B O 1
ATOM 1579 N N . LYS B 1 53 ? -17.484 12.562 13.352 1 96.75 53 LYS B N 1
ATOM 1580 C CA . LYS B 1 53 ? -17.906 13.547 12.359 1 96.75 53 LYS B CA 1
ATOM 1581 C C . LYS B 1 53 ? -17.5 13.117 10.953 1 96.75 53 LYS B C 1
ATOM 1583 O O . LYS B 1 53 ? -16.875 13.898 10.219 1 96.75 53 LYS B O 1
ATOM 1588 N N . ARG B 1 54 ? -17.938 11.977 10.594 1 97 54 ARG B N 1
ATOM 1589 C CA . ARG B 1 54 ? -17.469 11.281 9.398 1 97 54 ARG B CA 1
ATOM 1590 C C . ARG B 1 54 ? -17.656 12.148 8.156 1 97 54 ARG B C 1
ATOM 1592 O O . ARG B 1 54 ? -16.703 12.367 7.402 1 97 54 ARG B O 1
ATOM 1599 N N . GLU B 1 55 ? -18.859 12.68 7.918 1 97.38 55 GLU B N 1
ATOM 1600 C CA . GLU B 1 55 ? -19.156 13.438 6.707 1 97.38 55 GLU B CA 1
ATOM 1601 C C . GLU B 1 55 ? -18.281 14.688 6.613 1 97.38 55 GLU B C 1
ATOM 1603 O O . GLU B 1 55 ? -17.75 15 5.547 1 97.38 55 GLU B O 1
ATOM 1608 N N . LYS B 1 56 ? -18.172 15.383 7.668 1 97.5 56 LYS B N 1
ATOM 1609 C CA . LYS B 1 56 ? -17.344 16.578 7.707 1 97.5 56 LYS B CA 1
ATOM 1610 C C . LYS B 1 56 ? -15.883 16.25 7.438 1 97.5 56 LYS B C 1
ATOM 1612 O O . LYS B 1 56 ? -15.227 16.922 6.633 1 97.5 56 LYS B O 1
ATOM 1617 N N . ARG B 1 57 ? -15.391 15.195 8.109 1 97.69 57 ARG B N 1
ATOM 1618 C CA . ARG B 1 57 ? -13.992 14.805 7.949 1 97.69 57 ARG B CA 1
ATOM 1619 C C . ARG B 1 57 ? -13.719 14.312 6.531 1 97.69 57 ARG B C 1
ATOM 1621 O O . ARG B 1 57 ? -12.648 14.586 5.973 1 97.69 57 ARG B O 1
ATOM 1628 N N . LEU B 1 58 ? -14.625 13.586 5.996 1 98.25 58 LEU B N 1
ATOM 1629 C CA . LEU B 1 58 ? -14.469 13.109 4.629 1 98.25 58 LEU B CA 1
ATOM 1630 C C . LEU B 1 58 ? -14.391 14.273 3.648 1 98.25 58 LEU B C 1
ATOM 1632 O O . LEU B 1 58 ? -13.594 14.25 2.709 1 98.25 58 LEU B O 1
ATOM 1636 N N . LEU B 1 59 ? -15.219 15.273 3.861 1 97.94 59 LEU B N 1
ATOM 1637 C CA . LEU B 1 59 ? -15.18 16.453 3.008 1 97.94 59 LEU B CA 1
ATOM 1638 C C . LEU B 1 59 ? -13.836 17.172 3.119 1 97.94 59 LEU B C 1
ATOM 1640 O O . LEU B 1 59 ? -13.281 17.609 2.111 1 97.94 59 LEU B O 1
ATOM 1644 N N . GLU B 1 60 ? -13.336 17.312 4.312 1 97.5 60 GLU B N 1
ATOM 1645 C CA . GLU B 1 60 ? -12.047 17.938 4.555 1 97.5 60 GLU B CA 1
ATOM 1646 C C . GLU B 1 60 ? -10.914 17.156 3.881 1 97.5 60 GLU B C 1
ATOM 1648 O O . GLU B 1 60 ? -10.039 17.75 3.248 1 97.5 60 GLU B O 1
ATOM 1653 N N . VAL B 1 61 ? -10.961 15.867 4.035 1 98.19 61 VAL B N 1
ATOM 1654 C CA . VAL B 1 61 ? -9.938 15.008 3.449 1 98.19 61 VAL B CA 1
ATOM 1655 C C . VAL B 1 61 ? -9.992 15.102 1.927 1 98.19 61 VAL B C 1
ATOM 1657 O O . VAL B 1 61 ? -8.969 15.297 1.274 1 98.19 61 VAL B O 1
ATOM 1660 N N . LYS B 1 62 ? -11.164 14.992 1.363 1 98.12 62 LYS B N 1
ATOM 1661 C CA . LYS B 1 62 ? -11.312 15.055 -0.089 1 98.12 62 LYS B CA 1
ATOM 1662 C C . LYS B 1 62 ? -10.859 16.406 -0.635 1 98.12 62 LYS B C 1
ATOM 1664 O O . LYS B 1 62 ? -10.188 16.469 -1.667 1 98.12 62 LYS B O 1
ATOM 1669 N N . ALA B 1 63 ? -11.219 17.469 0.027 1 97.56 63 ALA B N 1
ATOM 1670 C CA . ALA B 1 63 ? -10.805 18.812 -0.385 1 97.56 63 ALA B CA 1
ATOM 1671 C C . ALA B 1 63 ? -9.289 18.938 -0.356 1 97.56 63 ALA B C 1
ATOM 1673 O O . ALA B 1 63 ? -8.688 19.5 -1.274 1 97.56 63 ALA B O 1
ATOM 1674 N N . PHE B 1 64 ? -8.711 18.422 0.692 1 97.38 64 PHE B N 1
ATOM 1675 C CA . PHE B 1 64 ? -7.262 18.469 0.839 1 97.38 64 PHE B CA 1
ATOM 1676 C C . PHE B 1 64 ? -6.578 17.672 -0.262 1 97.38 64 PHE B C 1
ATOM 1678 O O . PHE B 1 64 ? -5.648 18.156 -0.907 1 97.38 64 PHE B O 1
ATOM 1685 N N . LEU B 1 65 ? -7.039 16.438 -0.511 1 97.88 65 LEU B N 1
ATOM 1686 C CA . LEU B 1 65 ? -6.438 15.539 -1.494 1 97.88 65 LEU B CA 1
ATOM 1687 C C . LEU B 1 65 ? -6.543 16.125 -2.898 1 97.88 65 LEU B C 1
ATOM 1689 O O . LEU B 1 65 ? -5.656 15.922 -3.73 1 97.88 65 LEU B O 1
ATOM 1693 N N . ASN B 1 66 ? -7.555 16.875 -3.102 1 96.75 66 ASN B N 1
ATOM 1694 C CA . ASN B 1 66 ? -7.785 17.469 -4.414 1 96.75 66 ASN B CA 1
ATOM 1695 C C . ASN B 1 66 ? -6.785 18.578 -4.711 1 96.75 66 ASN B C 1
ATOM 1697 O O . ASN B 1 66 ? -6.656 19.016 -5.855 1 96.75 66 ASN B O 1
ATOM 1701 N N . THR B 1 67 ? -6.027 19.047 -3.715 1 95 67 THR B N 1
ATOM 1702 C CA . THR B 1 67 ? -5.125 20.188 -3.891 1 95 67 THR B CA 1
ATOM 1703 C C . THR B 1 67 ? -3.691 19.703 -4.105 1 95 67 THR B C 1
ATOM 1705 O O . THR B 1 67 ? -2.799 20.5 -4.398 1 95 67 THR B O 1
ATOM 1708 N N . LEU B 1 68 ? -3.48 18.438 -3.955 1 96.38 68 LEU B N 1
ATOM 1709 C CA . LEU B 1 68 ? -2.113 17.938 -3.98 1 96.38 68 LEU B CA 1
ATOM 1710 C C . LEU B 1 68 ? -1.963 16.828 -5.012 1 96.38 68 LEU B C 1
ATOM 1712 O O . LEU B 1 68 ? -2.936 16.141 -5.34 1 96.38 68 LEU B O 1
ATOM 1716 N N . LEU B 1 69 ? -0.761 16.734 -5.52 1 97.25 69 LEU B N 1
ATOM 1717 C CA . LEU B 1 69 ? -0.404 15.539 -6.27 1 97.25 69 LEU B CA 1
ATOM 1718 C C . LEU B 1 69 ? -0.269 14.344 -5.34 1 97.25 69 LEU B C 1
ATOM 1720 O O . LEU B 1 69 ? 0.278 14.461 -4.242 1 97.25 69 LEU B O 1
ATOM 1724 N N . ILE B 1 70 ? -0.768 13.203 -5.777 1 98.62 70 ILE B N 1
ATOM 1725 C CA . ILE B 1 70 ? -0.698 11.961 -5.016 1 98.62 70 ILE B CA 1
ATOM 1726 C C . ILE B 1 70 ? 0.179 10.953 -5.754 1 98.62 70 ILE B C 1
ATOM 1728 O O . ILE B 1 70 ? -0.136 10.547 -6.875 1 98.62 70 ILE B O 1
ATOM 1732 N N . LEU B 1 71 ? 1.265 10.547 -5.195 1 98.69 71 LEU B N 1
ATOM 1733 C CA . LEU B 1 71 ? 2.141 9.547 -5.781 1 98.69 71 LEU B CA 1
ATOM 1734 C C . LEU B 1 71 ? 1.674 8.141 -5.422 1 98.69 71 LEU B C 1
ATOM 1736 O O . LEU B 1 71 ? 1.396 7.852 -4.254 1 98.69 71 LEU B O 1
ATOM 1740 N N . GLU B 1 72 ? 1.559 7.312 -6.402 1 98.75 72 GLU B N 1
ATOM 1741 C CA . GLU B 1 72 ? 1.175 5.918 -6.191 1 98.75 72 GLU B CA 1
ATOM 1742 C C . GLU B 1 72 ? 2.4 5.035 -5.98 1 98.75 72 GLU B C 1
ATOM 1744 O O . GLU B 1 72 ? 3.527 5.449 -6.266 1 98.75 72 GLU B O 1
ATOM 1749 N N . LEU B 1 73 ? 2.176 3.875 -5.328 1 98.44 73 LEU B N 1
ATOM 1750 C CA . LEU B 1 73 ? 3.211 2.85 -5.262 1 98.44 73 LEU B CA 1
ATOM 1751 C C . LEU B 1 73 ? 3.4 2.178 -6.621 1 98.44 73 LEU B C 1
ATOM 1753 O O . LEU B 1 73 ? 2.562 1.377 -7.043 1 98.44 73 LEU B O 1
ATOM 1757 N N . ASP B 1 74 ? 4.48 2.504 -7.293 1 98.12 74 ASP B N 1
ATOM 1758 C CA . ASP B 1 74 ? 4.766 1.865 -8.578 1 98.12 74 ASP B CA 1
ATOM 1759 C C . ASP B 1 74 ? 5.699 0.669 -8.398 1 98.12 74 ASP B C 1
ATOM 1761 O O . ASP B 1 74 ? 6.059 0.318 -7.27 1 98.12 74 ASP B O 1
ATOM 1765 N N . GLU B 1 75 ? 5.977 0.02 -9.492 1 98.12 75 GLU B N 1
ATOM 1766 C CA . GLU B 1 75 ? 6.766 -1.205 -9.414 1 98.12 75 GLU B CA 1
ATOM 1767 C C . GLU B 1 75 ? 8.164 -0.926 -8.875 1 98.12 75 GLU B C 1
ATOM 1769 O O . GLU B 1 75 ? 8.711 -1.728 -8.109 1 98.12 75 GLU B O 1
ATOM 1774 N N . VAL B 1 76 ? 8.781 0.183 -9.297 1 98.5 76 VAL B N 1
ATOM 1775 C CA . VAL B 1 76 ? 10.117 0.542 -8.836 1 98.5 76 VAL B CA 1
ATOM 1776 C C . VAL B 1 76 ? 10.109 0.74 -7.32 1 98.5 76 VAL B C 1
ATOM 1778 O O . VAL B 1 76 ? 10.969 0.211 -6.609 1 98.5 76 VAL B O 1
ATOM 1781 N N . SER B 1 77 ? 9.156 1.503 -6.816 1 98.81 77 SER B N 1
ATOM 1782 C CA . SER B 1 77 ? 9.016 1.696 -5.379 1 98.81 77 SER B CA 1
ATOM 1783 C C . SER B 1 77 ? 8.75 0.373 -4.664 1 98.81 77 SER B C 1
ATOM 1785 O O . SER B 1 77 ? 9.211 0.166 -3.541 1 98.81 77 SER B O 1
ATOM 1787 N N . ALA B 1 78 ? 7.973 -0.509 -5.301 1 98.81 78 ALA B N 1
ATOM 1788 C CA . ALA B 1 78 ? 7.68 -1.82 -4.73 1 98.81 78 ALA B CA 1
ATOM 1789 C C . ALA B 1 78 ? 8.953 -2.646 -4.566 1 98.81 78 ALA B C 1
ATOM 1791 O O . ALA B 1 78 ? 9.125 -3.332 -3.557 1 98.81 78 ALA B O 1
ATOM 1792 N N . GLU B 1 79 ? 9.773 -2.594 -5.57 1 98.81 79 GLU B N 1
ATOM 1793 C CA . GLU B 1 79 ? 11.039 -3.32 -5.477 1 98.81 79 GLU B CA 1
ATOM 1794 C C . GLU B 1 79 ? 11.906 -2.771 -4.348 1 98.81 79 GLU B C 1
ATOM 1796 O O . GLU B 1 79 ? 12.484 -3.539 -3.57 1 98.81 79 GLU B O 1
ATOM 1801 N N . ILE B 1 80 ? 12 -1.462 -4.289 1 98.88 80 ILE B N 1
ATOM 1802 C CA . ILE B 1 80 ? 12.758 -0.813 -3.225 1 98.88 80 ILE B CA 1
ATOM 1803 C C . ILE B 1 80 ? 12.211 -1.237 -1.865 1 98.88 80 ILE B C 1
ATOM 1805 O O . ILE B 1 80 ? 12.969 -1.579 -0.959 1 98.88 80 ILE B O 1
ATOM 1809 N N . ALA B 1 81 ? 10.914 -1.233 -1.728 1 98.88 81 ALA B N 1
ATOM 1810 C CA . ALA B 1 81 ? 10.273 -1.648 -0.483 1 98.88 81 ALA B CA 1
ATOM 1811 C C . ALA B 1 81 ? 10.641 -3.088 -0.133 1 98.88 81 ALA B C 1
ATOM 1813 O O . ALA B 1 81 ? 10.945 -3.395 1.021 1 98.88 81 ALA B O 1
ATOM 1814 N N . GLY B 1 82 ? 10.516 -3.975 -1.143 1 98.75 82 GLY B N 1
ATOM 1815 C CA . GLY B 1 82 ? 10.875 -5.363 -0.916 1 98.75 82 GLY B CA 1
ATOM 1816 C C . GLY B 1 82 ? 12.305 -5.535 -0.428 1 98.75 82 GLY B C 1
ATOM 1817 O O . GLY B 1 82 ? 12.555 -6.289 0.515 1 98.75 82 GLY B O 1
ATOM 1818 N N . LYS B 1 83 ? 13.195 -4.816 -1.066 1 98.69 83 LYS B N 1
ATOM 1819 C CA . LYS B 1 83 ? 14.609 -4.867 -0.703 1 98.69 83 LYS B CA 1
ATOM 1820 C C . LYS B 1 83 ? 14.828 -4.379 0.727 1 98.69 83 LYS B C 1
ATOM 1822 O O . LYS B 1 83 ? 15.477 -5.059 1.527 1 98.69 83 LYS B O 1
ATOM 1827 N N . ILE B 1 84 ? 14.312 -3.26 1.041 1 98.69 84 ILE B N 1
ATOM 1828 C CA . ILE B 1 84 ? 14.5 -2.641 2.348 1 98.69 84 ILE B CA 1
ATOM 1829 C C . ILE B 1 84 ? 13.891 -3.523 3.432 1 98.69 84 ILE B C 1
ATOM 1831 O O . ILE B 1 84 ? 14.5 -3.75 4.477 1 98.69 84 ILE B O 1
ATOM 1835 N N . ALA B 1 85 ? 12.672 -4.031 3.219 1 98.38 85 ALA B N 1
ATOM 1836 C CA . ALA B 1 85 ? 12.008 -4.898 4.188 1 98.38 85 ALA B CA 1
ATOM 1837 C C . ALA B 1 85 ? 12.852 -6.137 4.48 1 98.38 85 ALA B C 1
ATOM 1839 O O . ALA B 1 85 ? 12.992 -6.539 5.641 1 98.38 85 ALA B O 1
ATOM 1840 N N . ALA B 1 86 ? 13.375 -6.738 3.449 1 98.12 86 ALA B N 1
ATOM 1841 C CA . ALA B 1 86 ? 14.203 -7.93 3.609 1 98.12 86 ALA B CA 1
ATOM 1842 C C . ALA B 1 86 ? 15.438 -7.629 4.453 1 98.12 86 ALA B C 1
ATOM 1844 O O . ALA B 1 86 ? 15.766 -8.375 5.375 1 98.12 86 ALA B O 1
ATOM 1845 N N . GLU B 1 87 ? 16.094 -6.523 4.141 1 97.56 87 GLU B N 1
ATOM 1846 C CA . GLU B 1 87 ? 17.312 -6.145 4.852 1 97.56 87 GLU B CA 1
ATOM 1847 C C . GLU B 1 87 ? 17.016 -5.816 6.312 1 97.56 87 GLU B C 1
ATOM 1849 O O . GLU B 1 87 ? 17.719 -6.266 7.211 1 97.56 87 GLU B O 1
ATOM 1854 N N . LEU B 1 88 ? 15.984 -5.047 6.559 1 97.19 88 LEU B N 1
ATOM 1855 C CA . LEU B 1 88 ? 15.641 -4.656 7.922 1 97.19 88 LEU B CA 1
ATOM 1856 C C . LEU B 1 88 ? 15.203 -5.867 8.742 1 97.19 88 LEU B C 1
ATOM 1858 O O . LEU B 1 88 ? 15.469 -5.934 9.945 1 97.19 88 LEU B O 1
ATOM 1862 N N . SER B 1 89 ? 14.477 -6.754 8.125 1 95.31 89 SER B N 1
ATOM 1863 C CA . SER B 1 89 ? 14.062 -7.973 8.82 1 95.31 89 SER B CA 1
ATOM 1864 C C . SER B 1 89 ? 15.266 -8.789 9.266 1 95.31 89 SER B C 1
ATOM 1866 O O . SER B 1 89 ? 15.281 -9.32 10.375 1 95.31 89 SER B O 1
ATOM 1868 N N . LYS B 1 90 ? 16.234 -8.938 8.453 1 94 90 LYS B N 1
ATOM 1869 C CA . LYS B 1 90 ? 17.469 -9.656 8.766 1 94 90 LYS B CA 1
ATOM 1870 C C . LYS B 1 90 ? 18.172 -9.023 9.953 1 94 90 LYS B C 1
ATOM 1872 O O . LYS B 1 90 ? 18.781 -9.727 10.773 1 94 90 LYS B O 1
ATOM 1877 N N . ASP B 1 91 ? 18.047 -7.758 10.07 1 93 91 ASP B N 1
ATOM 1878 C CA . ASP B 1 91 ? 18.703 -7.008 11.125 1 93 91 ASP B CA 1
ATOM 1879 C C . ASP B 1 91 ? 17.859 -6.98 12.398 1 93 91 ASP B C 1
ATOM 1881 O O . ASP B 1 91 ? 18.281 -6.414 13.414 1 93 91 ASP B O 1
ATOM 1885 N N . GLY B 1 92 ? 16.672 -7.488 12.391 1 93.5 92 GLY B N 1
ATOM 1886 C CA . GLY B 1 92 ? 15.789 -7.52 13.555 1 93.5 92 GLY B CA 1
ATOM 1887 C C . GLY B 1 92 ? 15.141 -6.18 13.844 1 93.5 92 GLY B C 1
ATOM 1888 O O . GLY B 1 92 ? 14.805 -5.879 14.992 1 93.5 92 GLY B O 1
ATOM 1889 N N . GLU B 1 93 ? 15.055 -5.312 12.852 1 92.81 93 GLU B N 1
ATOM 1890 C CA . GLU B 1 93 ? 14.477 -3.98 13.008 1 92.81 93 GLU B CA 1
ATOM 1891 C C . GLU B 1 93 ? 13.367 -3.734 11.992 1 92.81 93 GLU B C 1
ATOM 1893 O O . GLU B 1 93 ? 13.414 -2.762 11.234 1 92.81 93 GLU B O 1
ATOM 1898 N N . PRO B 1 94 ? 12.383 -4.543 12.039 1 90.31 94 PRO B N 1
ATOM 1899 C CA . PRO B 1 94 ? 11.312 -4.359 11.055 1 90.31 94 PRO B CA 1
ATOM 1900 C C . PRO B 1 94 ? 10.609 -3.012 11.195 1 90.31 94 PRO B C 1
ATOM 1902 O O . PRO B 1 94 ? 10.641 -2.402 12.266 1 90.31 94 PRO B O 1
ATOM 1905 N N . ILE B 1 95 ? 10.062 -2.523 10.133 1 93.75 95 ILE B N 1
ATOM 1906 C CA . ILE B 1 95 ? 9.328 -1.263 10.055 1 93.75 95 ILE B CA 1
ATOM 1907 C C . ILE B 1 95 ? 7.887 -1.525 9.641 1 93.75 95 ILE B C 1
ATOM 1909 O O . ILE B 1 95 ? 7.613 -2.477 8.906 1 93.75 95 ILE B O 1
ATOM 1913 N N . ASP B 1 96 ? 7.004 -0.712 10.141 1 95.5 96 ASP B N 1
ATOM 1914 C CA . ASP B 1 96 ? 5.602 -0.811 9.75 1 95.5 96 ASP B CA 1
ATOM 1915 C C . ASP B 1 96 ? 5.453 -0.744 8.227 1 95.5 96 ASP B C 1
ATOM 1917 O O . ASP B 1 96 ? 6.125 0.049 7.566 1 95.5 96 ASP B O 1
ATOM 1921 N N . VAL B 1 97 ? 4.613 -1.584 7.695 1 97.56 97 VAL B N 1
ATOM 1922 C CA . VAL B 1 97 ? 4.504 -1.737 6.25 1 97.56 97 VAL B CA 1
ATOM 1923 C C . VAL B 1 97 ? 4.09 -0.41 5.617 1 97.56 97 VAL B C 1
ATOM 1925 O O . VAL B 1 97 ? 4.562 -0.056 4.535 1 97.56 97 VAL B O 1
ATOM 1928 N N . ARG B 1 98 ? 3.189 0.291 6.258 1 97.75 98 ARG B N 1
ATOM 1929 C CA . ARG B 1 98 ? 2.758 1.567 5.695 1 97.75 98 ARG B CA 1
ATOM 1930 C C . ARG B 1 98 ? 3.914 2.561 5.645 1 97.75 98 ARG B C 1
ATOM 1932 O O . ARG B 1 98 ? 4.125 3.223 4.625 1 97.75 98 ARG B O 1
ATOM 1939 N N . ASP B 1 99 ? 4.656 2.664 6.715 1 97.75 99 ASP B N 1
ATOM 1940 C CA . ASP B 1 99 ? 5.84 3.52 6.75 1 97.75 99 ASP B CA 1
ATOM 1941 C C . ASP B 1 99 ? 6.859 3.092 5.695 1 97.75 99 ASP B C 1
ATOM 1943 O O . ASP B 1 99 ? 7.465 3.938 5.031 1 97.75 99 ASP B O 1
ATOM 1947 N N . LEU B 1 100 ? 7 1.802 5.562 1 98.44 100 LEU B N 1
ATOM 1948 C CA . LEU B 1 100 ? 7.922 1.251 4.578 1 98.44 100 LEU B CA 1
ATOM 1949 C C . LEU B 1 100 ? 7.527 1.67 3.164 1 98.44 100 LEU B C 1
ATOM 1951 O O . LEU B 1 100 ? 8.375 2.1 2.379 1 98.44 100 LEU B O 1
ATOM 1955 N N . LEU B 1 101 ? 6.27 1.571 2.83 1 98.81 101 LEU B N 1
ATOM 1956 C CA . LEU B 1 101 ? 5.801 1.891 1.488 1 98.81 101 LEU B CA 1
ATOM 1957 C C . LEU B 1 101 ? 5.918 3.387 1.212 1 98.81 101 LEU B C 1
ATOM 1959 O O . LEU B 1 101 ? 6.367 3.789 0.136 1 98.81 101 LEU B O 1
ATOM 1963 N N . ILE B 1 102 ? 5.562 4.223 2.178 1 98.81 102 ILE B N 1
ATOM 1964 C CA . ILE B 1 102 ? 5.699 5.668 2.035 1 98.81 102 ILE B CA 1
ATOM 1965 C C . ILE B 1 102 ? 7.168 6.0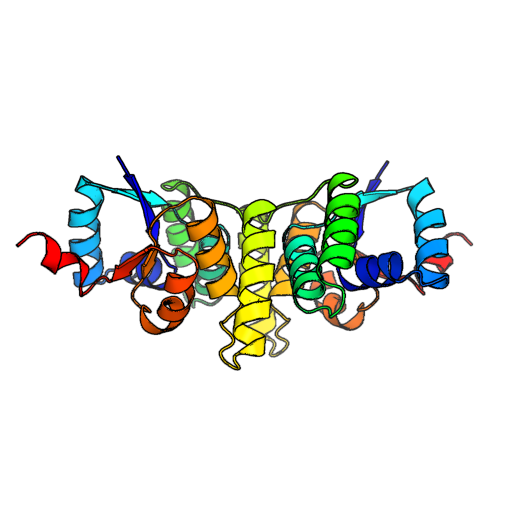31 1.829 1 98.81 102 ILE B C 1
ATOM 1967 O O . ILE B 1 102 ? 7.508 6.766 0.899 1 98.81 102 ILE B O 1
ATOM 1971 N N . GLY B 1 103 ? 8.016 5.52 2.697 1 98.62 103 GLY B N 1
ATOM 1972 C CA . GLY B 1 103 ? 9.445 5.781 2.584 1 98.62 103 GLY B CA 1
ATOM 1973 C C . GLY B 1 103 ? 10.031 5.312 1.267 1 98.62 103 GLY B C 1
ATOM 1974 O O . GLY B 1 103 ? 10.875 5.992 0.682 1 98.62 103 GLY B O 1
ATOM 1975 N N . SER B 1 104 ? 9.586 4.156 0.812 1 98.88 104 SER B N 1
ATOM 1976 C CA . SER B 1 104 ? 10.117 3.602 -0.429 1 98.88 104 SER B CA 1
ATOM 1977 C C . SER B 1 104 ? 9.695 4.438 -1.633 1 98.88 104 SER B C 1
ATOM 1979 O O . SER B 1 104 ? 10.445 4.562 -2.602 1 98.88 104 SER B O 1
ATOM 1981 N N . ILE B 1 105 ? 8.461 4.969 -1.62 1 98.88 105 ILE B N 1
ATOM 1982 C CA . ILE B 1 105 ? 8.023 5.898 -2.656 1 98.88 105 ILE B CA 1
ATOM 1983 C C . ILE B 1 105 ? 8.922 7.137 -2.65 1 98.88 105 ILE B C 1
ATOM 1985 O O . ILE B 1 105 ? 9.367 7.59 -3.707 1 98.88 105 ILE B O 1
ATOM 1989 N N . ALA B 1 106 ? 9.203 7.66 -1.467 1 98.81 106 ALA B N 1
ATOM 1990 C CA . ALA B 1 106 ? 10.07 8.836 -1.335 1 98.81 106 ALA B CA 1
ATOM 1991 C C . ALA B 1 106 ? 11.461 8.555 -1.892 1 98.81 106 ALA B C 1
ATOM 1993 O O . ALA B 1 106 ? 12 9.359 -2.66 1 98.81 106 ALA B O 1
ATOM 1994 N N . ILE B 1 107 ? 12.016 7.441 -1.54 1 98.81 107 ILE B N 1
ATOM 1995 C CA . ILE B 1 107 ? 13.352 7.051 -1.962 1 98.81 107 ILE 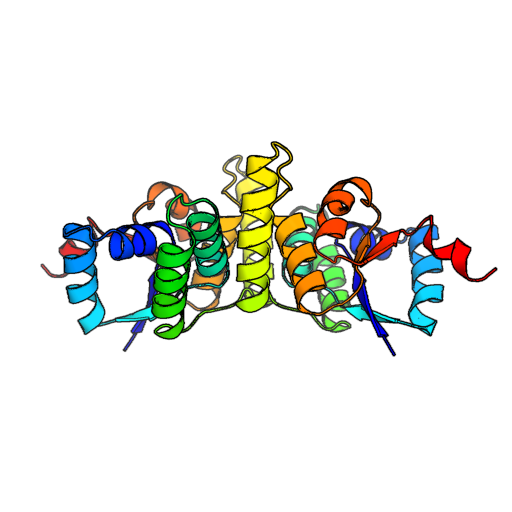B CA 1
ATOM 1996 C C . ILE B 1 107 ? 13.383 6.875 -3.479 1 98.81 107 ILE B C 1
ATOM 1998 O O . ILE B 1 107 ? 14.297 7.375 -4.148 1 98.81 107 ILE B O 1
ATOM 2002 N N . SER B 1 108 ? 12.383 6.16 -3.998 1 98.69 108 SER B N 1
ATOM 2003 C CA . SER B 1 108 ? 12.312 5.879 -5.43 1 98.69 108 SER B CA 1
ATOM 2004 C C . SER B 1 108 ? 12.305 7.164 -6.246 1 98.69 108 SER B C 1
ATOM 2006 O O . SER B 1 108 ? 12.891 7.223 -7.332 1 98.69 108 SER B O 1
ATOM 2008 N N . HIS B 1 109 ? 11.695 8.195 -5.762 1 98.44 109 HIS B N 1
ATOM 2009 C CA . HIS B 1 109 ? 11.531 9.453 -6.492 1 98.44 109 HIS B CA 1
ATOM 2010 C C . HIS B 1 109 ? 12.562 10.484 -6.059 1 98.44 109 HIS B C 1
ATOM 2012 O O . HIS B 1 109 ? 12.57 11.609 -6.562 1 98.44 109 HIS B O 1
ATOM 2018 N N . SER B 1 110 ? 13.391 10.141 -5.137 1 98.31 110 SER B N 1
ATOM 2019 C CA . SER B 1 110 ? 14.391 11.047 -4.586 1 98.31 110 SER B CA 1
ATOM 2020 C C . SER B 1 110 ? 13.75 12.32 -4.055 1 98.31 110 SER B C 1
ATOM 2022 O O . SER B 1 110 ? 14.203 13.43 -4.359 1 98.31 110 SER B O 1
ATOM 2024 N N . ILE B 1 111 ? 12.641 12.164 -3.377 1 98.56 111 ILE B N 1
ATOM 2025 C 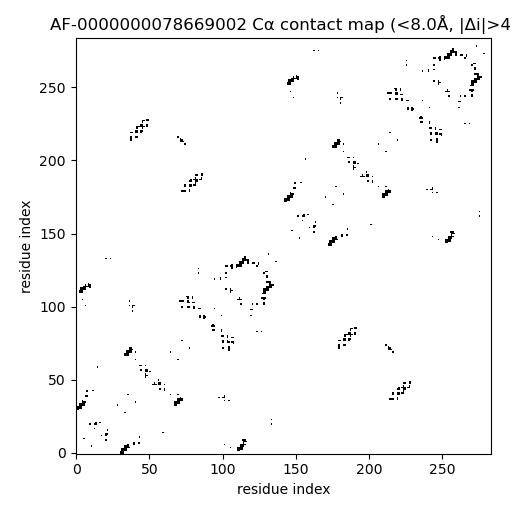CA . ILE B 1 111 ? 11.922 13.273 -2.764 1 98.56 111 ILE B CA 1
ATOM 2026 C C . ILE B 1 111 ? 12.047 13.195 -1.245 1 98.56 111 ILE B C 1
ATOM 2028 O O . ILE B 1 111 ? 11.891 12.125 -0.657 1 98.56 111 ILE B O 1
ATOM 2032 N N . PRO B 1 112 ? 12.383 14.258 -0.563 1 98.19 112 PRO B N 1
ATOM 2033 C CA . PRO B 1 112 ? 12.422 14.234 0.901 1 98.19 112 PRO B CA 1
ATOM 2034 C C . PRO B 1 112 ? 11.047 14 1.525 1 98.19 112 PRO B C 1
ATOM 2036 O O . PRO B 1 112 ? 10.023 14.312 0.912 1 98.19 112 PRO B O 1
ATOM 2039 N N . LEU B 1 113 ? 11.094 13.43 2.703 1 98.44 113 LEU B N 1
ATOM 2040 C CA . LEU B 1 113 ? 9.898 13.125 3.48 1 98.44 113 LEU B CA 1
ATOM 2041 C C . LEU B 1 113 ? 9.836 13.984 4.738 1 98.44 113 LEU B C 1
ATOM 2043 O O . LEU B 1 113 ? 10.797 14.023 5.516 1 98.44 113 LEU B O 1
ATOM 2047 N N . LEU B 1 114 ? 8.758 14.727 4.871 1 98.12 114 LEU B N 1
ATOM 2048 C CA . LEU B 1 114 ? 8.5 15.484 6.09 1 98.12 114 LEU B CA 1
ATOM 2049 C C . LEU B 1 114 ? 7.625 14.688 7.051 1 98.12 114 LEU B C 1
ATOM 2051 O O . LEU B 1 114 ? 6.512 14.289 6.695 1 98.12 114 LEU B O 1
ATOM 2055 N N . THR B 1 115 ? 8.125 14.484 8.203 1 97.38 115 THR B N 1
ATOM 2056 C CA . THR B 1 115 ? 7.414 13.664 9.172 1 97.38 115 THR B CA 1
ATOM 2057 C C . THR B 1 115 ? 7.688 14.141 10.594 1 97.38 115 THR B C 1
ATOM 2059 O O . THR B 1 115 ? 8.727 14.758 10.859 1 97.38 115 THR B O 1
ATOM 2062 N N . ASN B 1 116 ? 6.703 13.914 11.5 1 93.75 116 ASN B N 1
ATOM 2063 C CA . ASN B 1 116 ? 6.934 14.102 12.93 1 93.75 116 ASN B CA 1
ATOM 2064 C C . ASN B 1 116 ? 7.543 12.852 13.562 1 93.75 116 ASN B C 1
ATOM 2066 O O . ASN B 1 116 ? 8.031 12.906 14.695 1 93.75 116 ASN B O 1
ATOM 2070 N N . ASN B 1 117 ? 7.465 11.742 12.867 1 92 117 ASN B N 1
ATOM 2071 C CA . ASN B 1 117 ? 7.949 10.469 13.375 1 92 117 ASN B CA 1
ATOM 2072 C C . ASN B 1 117 ? 9.32 10.125 12.805 1 92 117 ASN B C 1
ATOM 2074 O O . ASN B 1 117 ? 9.508 9.055 12.211 1 92 117 ASN B O 1
ATOM 2078 N N . VAL B 1 118 ? 10.258 10.914 13.086 1 91 118 VAL B N 1
ATOM 2079 C CA . VAL B 1 118 ? 11.594 10.781 12.523 1 91 118 VAL B CA 1
ATOM 2080 C C . VAL B 1 118 ? 12.211 9.453 12.977 1 91 118 VAL B C 1
ATOM 2082 O O . VAL B 1 118 ? 12.898 8.781 12.203 1 91 118 VAL B O 1
ATOM 2085 N N . LYS B 1 119 ? 11.93 9.078 14.148 1 90.06 119 LYS B N 1
ATOM 2086 C CA . LYS B 1 119 ? 12.492 7.863 14.727 1 90.06 119 LYS B CA 1
ATOM 2087 C C . LYS B 1 119 ? 12.078 6.625 13.938 1 90.06 119 LYS B C 1
ATOM 2089 O O . LYS B 1 119 ? 12.898 5.742 13.672 1 90.06 119 LYS B O 1
ATOM 2094 N N . HIS B 1 120 ? 10.812 6.617 13.523 1 91.06 120 HIS B N 1
ATOM 2095 C CA . HIS B 1 120 ? 10.289 5.461 12.805 1 91.06 120 HIS B CA 1
ATOM 2096 C C . HIS B 1 120 ? 10.914 5.34 11.422 1 91.06 120 HIS B C 1
ATOM 2098 O O . HIS B 1 120 ? 11.078 4.234 10.898 1 91.06 120 HIS B O 1
ATOM 2104 N N . PHE B 1 121 ? 11.344 6.504 10.875 1 96.06 121 PHE B N 1
ATOM 2105 C CA . PHE B 1 121 ? 11.812 6.504 9.492 1 96.06 121 PHE B CA 1
ATOM 2106 C C . PHE B 1 121 ? 13.336 6.555 9.445 1 96.06 121 PHE B C 1
ATOM 2108 O O . PHE B 1 121 ? 13.93 6.379 8.383 1 96.06 121 PHE B O 1
ATOM 2115 N N . GLU B 1 122 ? 13.938 6.773 10.547 1 95.38 122 GLU B N 1
ATOM 2116 C CA . GLU B 1 122 ? 15.383 6.977 10.609 1 95.38 122 GLU B CA 1
ATOM 2117 C C . GLU B 1 122 ? 16.141 5.82 9.953 1 95.38 122 GLU B C 1
ATOM 2119 O O . GLU B 1 122 ? 17.141 6.035 9.281 1 95.38 122 GLU B O 1
ATOM 2124 N N . ARG B 1 123 ? 15.727 4.637 10.117 1 95.44 123 ARG B N 1
ATOM 2125 C CA . ARG B 1 123 ? 16.406 3.451 9.602 1 95.44 123 ARG B CA 1
ATOM 2126 C C . ARG B 1 123 ? 16.375 3.412 8.078 1 95.44 123 ARG B C 1
ATOM 2128 O O . ARG B 1 123 ? 17.109 2.641 7.457 1 95.44 123 ARG B O 1
ATOM 2135 N N . LEU B 1 124 ? 15.523 4.238 7.465 1 97.81 124 LEU B N 1
ATOM 2136 C CA . LEU B 1 124 ? 15.438 4.266 6.008 1 97.81 124 LEU B CA 1
ATOM 2137 C C . LEU B 1 124 ? 16.469 5.219 5.418 1 97.81 124 LEU B C 1
ATOM 2139 O O . LEU B 1 124 ? 16.719 5.203 4.211 1 97.81 124 LEU B O 1
ATOM 2143 N N . LYS B 1 125 ? 17.141 6.047 6.215 1 97.44 125 LYS B N 1
ATOM 2144 C CA . LYS B 1 125 ? 18.125 7.004 5.738 1 97.44 125 LYS B CA 1
ATOM 2145 C C . LYS B 1 125 ? 19.297 6.297 5.051 1 97.44 125 LYS B C 1
ATOM 2147 O O . LYS B 1 125 ? 19.828 6.793 4.059 1 97.44 125 LYS B O 1
ATOM 2152 N N . LYS B 1 126 ? 19.641 5.152 5.574 1 96.81 126 LYS B N 1
ATOM 2153 C CA . LYS B 1 126 ? 20.766 4.418 5.023 1 96.81 126 LYS B CA 1
ATOM 2154 C C . LYS B 1 126 ? 20.453 3.908 3.617 1 96.81 126 LYS B C 1
ATOM 2156 O O . LYS B 1 126 ? 21.375 3.518 2.879 1 96.81 126 LYS B O 1
ATOM 2161 N N . PHE B 1 127 ? 19.234 3.91 3.279 1 98.12 127 PHE B N 1
ATOM 2162 C CA . PHE B 1 127 ? 18.828 3.457 1.953 1 98.12 127 PHE B CA 1
ATOM 2163 C C . PHE B 1 127 ? 18.594 4.641 1.023 1 98.12 127 PHE B C 1
ATOM 2165 O O . PHE B 1 127 ? 18.188 4.465 -0.126 1 98.12 127 PHE B O 1
ATOM 2172 N N . GLY B 1 128 ? 18.766 5.906 1.57 1 98.19 128 GLY B N 1
ATOM 2173 C CA . GLY B 1 128 ? 18.703 7.07 0.7 1 98.19 128 GLY B CA 1
ATOM 2174 C C . GLY B 1 128 ? 17.547 7.996 1.031 1 98.19 128 GLY B C 1
ATOM 2175 O O . GLY B 1 128 ? 17.328 9 0.348 1 98.19 128 GLY B O 1
ATOM 2176 N N . LEU B 1 129 ? 16.797 7.68 2.092 1 98.5 129 LEU B N 1
ATOM 2177 C CA . LEU B 1 129 ? 15.68 8.555 2.449 1 98.5 129 LEU B CA 1
ATOM 2178 C C . LEU B 1 129 ? 16.188 9.875 3.016 1 98.5 129 LEU B C 1
ATOM 2180 O O . LEU B 1 129 ? 17.016 9.891 3.926 1 98.5 129 LEU B O 1
ATOM 2184 N N . LYS B 1 130 ? 15.75 10.938 2.426 1 97.31 130 LYS B N 1
ATOM 2185 C CA . LYS B 1 130 ? 15.969 12.266 2.984 1 97.31 130 LYS B CA 1
ATOM 2186 C C . LYS B 1 130 ? 14.82 12.672 3.904 1 97.31 130 LYS B C 1
ATOM 2188 O O . LYS B 1 130 ? 13.664 12.727 3.48 1 97.31 130 LYS B O 1
ATOM 2193 N N . LEU B 1 131 ? 15.195 12.969 5.145 1 96.62 131 LEU B N 1
ATOM 2194 C CA . LEU B 1 131 ? 14.18 13.219 6.164 1 96.62 131 LEU B CA 1
ATOM 2195 C C . LEU B 1 131 ? 14.219 14.664 6.633 1 96.62 131 LEU B C 1
ATOM 2197 O O . LEU B 1 131 ? 15.297 15.234 6.828 1 96.62 131 LEU B O 1
ATOM 2201 N N . LEU B 1 132 ? 13.008 15.195 6.707 1 93.75 132 LEU B N 1
ATOM 2202 C CA . LEU B 1 132 ? 12.812 16.484 7.355 1 93.75 132 LEU B CA 1
ATOM 2203 C C . LEU B 1 132 ? 11.844 16.359 8.531 1 93.75 132 LEU B C 1
ATOM 2205 O O . LEU B 1 132 ? 10.844 15.648 8.445 1 93.75 132 LEU B O 1
ATOM 2209 N N . GLY B 1 133 ? 12.227 16.953 9.656 1 90.62 133 GLY B N 1
ATOM 2210 C CA . GLY B 1 133 ? 11.336 17.016 10.812 1 90.62 133 GLY B CA 1
ATOM 2211 C C . GLY B 1 133 ? 10.688 18.375 11 1 90.62 133 GLY B C 1
ATOM 2212 O O . GLY B 1 133 ? 11.172 19.375 10.469 1 90.62 133 GLY B O 1
ATOM 2213 N N . ILE B 1 134 ? 9.547 18.422 11.547 1 83.19 134 ILE B N 1
ATOM 2214 C CA . ILE B 1 134 ? 8.883 19.688 11.812 1 83.19 134 ILE B CA 1
ATOM 2215 C C . ILE B 1 134 ? 9.719 20.516 12.781 1 83.19 134 ILE B C 1
ATOM 2217 O O . ILE B 1 134 ? 9.914 21.719 12.578 1 83.19 134 ILE B O 1
ATOM 2221 N N . GLU B 1 135 ? 10.211 19.891 13.852 1 71.81 135 GLU B N 1
ATOM 2222 C CA . GLU B 1 135 ? 11.016 20.625 14.82 1 71.81 135 GLU B CA 1
ATOM 2223 C C . GLU B 1 135 ? 12.367 21.016 14.234 1 71.81 135 GLU B C 1
ATOM 2225 O O . GLU B 1 135 ? 12.891 22.094 14.547 1 71.81 135 GLU B O 1
ATOM 2230 N N . ASN B 1 136 ? 13.016 20.172 13.578 1 56.94 136 ASN B N 1
ATOM 2231 C CA . ASN B 1 136 ? 14.383 20.422 13.141 1 56.94 136 ASN B CA 1
ATOM 2232 C C . ASN B 1 136 ? 14.414 21.172 11.812 1 56.94 136 ASN B C 1
ATOM 2234 O O . ASN B 1 136 ? 15.492 21.469 11.289 1 56.94 136 ASN B O 1
ATOM 2238 N N . ALA B 1 137 ? 13.477 21.359 11.086 1 54.69 137 ALA B N 1
ATOM 2239 C CA . ALA B 1 137 ? 13.547 22 9.773 1 54.69 137 ALA B CA 1
ATOM 2240 C C . ALA B 1 137 ? 13.984 23.453 9.898 1 54.69 137 ALA B C 1
ATOM 2242 O O . ALA B 1 137 ? 14.359 24.078 8.906 1 54.69 137 ALA B O 1
ATOM 2243 N N . ASN B 1 138 ? 13.875 24.047 11 1 47.47 138 ASN B N 1
ATOM 2244 C CA . ASN B 1 138 ? 14.289 25.438 11.203 1 47.47 138 ASN B CA 1
ATOM 2245 C C . ASN B 1 138 ? 15.797 25.609 11.055 1 47.47 138 ASN B C 1
ATOM 2247 O O . ASN B 1 138 ? 16.281 26.719 10.906 1 47.47 138 ASN B O 1
ATOM 2251 N N . ARG B 1 139 ? 16.609 24.625 11.461 1 43.62 139 ARG B N 1
ATOM 2252 C CA . ARG B 1 139 ? 17.969 25.047 11.734 1 43.62 139 ARG B CA 1
ATOM 2253 C C . ARG B 1 139 ? 18.719 25.359 10.438 1 43.62 139 ARG B C 1
ATOM 2255 O O . ARG B 1 139 ? 19.906 25.688 10.461 1 43.62 139 ARG B O 1
ATOM 2262 N N . LYS B 1 140 ? 18.438 24.953 9.289 1 43.59 140 LYS B N 1
ATOM 2263 C CA . LYS B 1 140 ? 19.5 25.25 8.344 1 43.59 140 LYS B CA 1
ATOM 2264 C C . LYS B 1 140 ? 19.594 26.734 8.055 1 43.59 140 LYS B C 1
ATOM 2266 O O . LYS B 1 140 ? 20.406 27.172 7.234 1 43.59 140 LYS B O 1
ATOM 2271 N N . ARG B 1 141 ? 18.547 27.469 8.188 1 35.5 141 ARG B N 1
ATOM 2272 C CA . ARG B 1 141 ? 18.859 28.719 7.508 1 35.5 141 ARG B CA 1
ATOM 2273 C C . ARG B 1 141 ? 19.766 29.594 8.359 1 35.5 141 ARG B C 1
ATOM 2275 O O . ARG B 1 141 ? 20.062 30.734 7.996 1 35.5 141 ARG B O 1
ATOM 2282 N N . THR B 1 142 ? 20.203 29.125 9.57 1 28.12 142 THR B N 1
ATOM 2283 C CA . THR B 1 142 ? 21.125 30.156 10 1 28.12 142 THR B CA 1
ATOM 2284 C C . THR B 1 142 ? 22.516 29.938 9.398 1 28.12 142 THR B C 1
ATOM 2286 O O . THR B 1 142 ? 22.953 28.797 9.242 1 28.12 142 THR B O 1
#

Sequence (284 aa):
MENLILDTDVVIDFLRGKRETIEKLKELRKTYQFIITTITAFELYLGAYKSQKREKRLLEVKAFLNTLLILELDEVSAEIAGKIAAELSKDGEPIDVRDLLIGSIAISHSIPLLTNNVKHFERLKKFGLKLLGIENANRKRTMENLILDTDVVIDFLRGKRETIEKLKELRKTYQFIITTITAFELYLGAYKSQKREKRLLEVKAFLNTLLILELDEVSAEIAGKIAAELSKDGEPIDVRDLLIGSIAISHSIPLLTNNVKHFERLKKFGLKLLGIENANRKRT

Secondary structure (DSSP, 8-state):
-EEEEEPHHHHHHHHTT-HHHHHHHHHHTTTEEEEEEHHHHHHHHHHHHHSTTHHHHHHHHHHHHTTSEEE---HHHHHHHHHHHHHHHHTT----HHHHHHHHHHHHHT--EEES-HHHHGGGGGGT--EEETTGGGGGG-/-EEEEEPHHHHHHHHTT-HHHHHHHHHHTTTEEEEEEHHHHHHHHHHHHHSTTHHHHHHHHHHHHTTSEEE---HHHHHHHHHHHHHHHHTT----HHHHHHHHHHHHHT--EEES-HHHHGGGGGGT--EEETTGGGGGG-